Protein AF-A0A0G4HVI7-F1 (afdb_monomer_lite)

Radius of gyration: 31.92 Å; chains: 1; bounding box: 72×46×121 Å

Structure (mmCIF, N/CA/C/O backbone):
data_AF-A0A0G4HVI7-F1
#
_entry.id   AF-A0A0G4HVI7-F1
#
loop_
_atom_site.group_PDB
_atom_site.id
_atom_site.type_symbol
_atom_site.label_atom_id
_atom_site.label_alt_id
_atom_site.label_comp_id
_atom_site.label_asym_id
_atom_site.label_entity_id
_atom_site.label_seq_id
_atom_site.pdbx_PDB_ins_code
_atom_site.Cartn_x
_atom_site.Cartn_y
_atom_site.Cartn_z
_atom_site.occupancy
_atom_site.B_iso_or_equiv
_atom_site.auth_seq_id
_atom_site.auth_comp_id
_atom_site.auth_asym_id
_atom_site.auth_atom_id
_atom_site.pdbx_PDB_model_num
ATOM 1 N N . MET A 1 1 ? -14.492 -0.132 -18.314 1.00 75.12 1 MET A N 1
ATOM 2 C CA . MET A 1 1 ? -13.328 -0.183 -17.406 1.00 75.12 1 MET A CA 1
ATOM 3 C C . MET A 1 1 ? -12.765 1.219 -17.306 1.00 75.12 1 MET A C 1
ATOM 5 O O . MET A 1 1 ? -12.666 1.872 -18.337 1.00 75.12 1 MET A O 1
ATOM 9 N N . THR A 1 2 ? -12.460 1.686 -16.099 1.00 93.81 2 THR A N 1
ATOM 10 C CA . THR A 1 2 ? -11.870 3.015 -15.882 1.00 93.81 2 THR A CA 1
ATOM 11 C C . THR A 1 2 ? -10.356 2.879 -15.888 1.00 93.81 2 THR A C 1
ATOM 13 O O . THR A 1 2 ? -9.824 2.120 -15.081 1.00 93.81 2 THR A O 1
ATOM 16 N N . THR A 1 3 ? -9.657 3.588 -16.771 1.00 96.62 3 THR A N 1
ATOM 17 C CA . THR A 1 3 ? -8.189 3.638 -16.746 1.00 96.62 3 THR A CA 1
ATOM 18 C C . THR A 1 3 ? -7.736 4.420 -15.517 1.00 96.62 3 THR A C 1
ATOM 20 O O . THR A 1 3 ? -8.168 5.551 -15.314 1.00 96.62 3 THR A O 1
ATOM 23 N N . LEU A 1 4 ? -6.896 3.804 -14.689 1.00 97.12 4 LEU A N 1
ATOM 24 C CA . LEU A 1 4 ? -6.298 4.422 -13.508 1.00 97.12 4 LEU A CA 1
ATOM 25 C C . LEU A 1 4 ? -4.978 5.117 -13.842 1.00 97.12 4 LEU A C 1
ATOM 27 O O . LEU A 1 4 ? -4.690 6.141 -13.246 1.00 97.12 4 LEU A O 1
ATOM 31 N N . GLY A 1 5 ? -4.199 4.580 -14.785 1.00 97.50 5 GLY A N 1
ATOM 32 C CA . GLY A 1 5 ? -2.922 5.157 -15.208 1.00 97.50 5 GLY A CA 1
ATOM 33 C C . GLY A 1 5 ? -2.190 4.278 -16.219 1.00 97.50 5 GLY A C 1
ATOM 34 O O . GLY A 1 5 ? -2.747 3.297 -16.719 1.00 97.50 5 GLY A O 1
ATOM 35 N N . THR A 1 6 ? -0.930 4.613 -16.483 1.00 98.38 6 THR A N 1
ATOM 36 C CA . THR A 1 6 ? -0.057 3.882 -17.415 1.00 98.38 6 THR A CA 1
ATOM 37 C C . THR A 1 6 ? 1.262 3.540 -16.737 1.00 98.38 6 THR A C 1
ATOM 39 O O . THR A 1 6 ? 1.797 4.349 -15.984 1.00 98.38 6 THR A O 1
ATOM 42 N N . ILE A 1 7 ? 1.809 2.353 -16.998 1.00 98.44 7 ILE A N 1
ATOM 43 C CA . ILE A 1 7 ? 3.124 1.948 -16.495 1.00 98.44 7 ILE A CA 1
ATOM 44 C C . ILE A 1 7 ? 4.202 2.801 -17.159 1.00 98.44 7 ILE A C 1
ATOM 46 O O . ILE A 1 7 ? 4.439 2.678 -18.358 1.00 98.44 7 ILE A O 1
ATOM 50 N N . SER A 1 8 ? 4.882 3.639 -16.380 1.00 97.44 8 SER A N 1
ATOM 51 C CA . SER A 1 8 ? 5.984 4.471 -16.873 1.00 97.44 8 SER A CA 1
ATOM 52 C C . SER A 1 8 ? 7.356 3.885 -16.570 1.00 97.44 8 SER A C 1
ATOM 54 O O . SER A 1 8 ? 8.301 4.106 -17.323 1.00 97.44 8 SER A O 1
ATOM 56 N N . ARG A 1 9 ? 7.468 3.086 -15.504 1.00 96.31 9 ARG A N 1
ATOM 57 C CA . ARG A 1 9 ? 8.705 2.382 -15.159 1.00 96.31 9 ARG A CA 1
ATOM 58 C C . ARG A 1 9 ? 8.402 1.039 -14.523 1.00 96.31 9 ARG A C 1
ATOM 60 O O . ARG A 1 9 ? 7.528 0.933 -13.663 1.00 96.31 9 ARG A O 1
ATOM 67 N N . LEU A 1 10 ? 9.178 0.033 -14.895 1.00 95.56 10 LEU A N 1
ATOM 68 C CA . LEU A 1 10 ? 9.220 -1.250 -14.210 1.00 95.56 10 LEU A CA 1
ATOM 69 C C . LEU A 1 10 ? 10.612 -1.451 -13.647 1.00 95.56 10 LEU A C 1
ATOM 71 O O . LEU A 1 10 ? 11.602 -1.127 -14.298 1.00 95.56 10 LEU A O 1
ATOM 75 N N . SER A 1 11 ? 10.688 -1.988 -12.436 1.00 91.88 11 SER A N 1
ATOM 76 C CA . SER A 1 11 ? 11.973 -2.279 -11.820 1.00 91.88 11 SER A CA 1
ATOM 77 C C . SER A 1 11 ? 11.924 -3.555 -10.995 1.00 91.88 11 SER A C 1
ATOM 79 O O . SER A 1 11 ? 10.928 -3.871 -10.335 1.00 91.88 11 SER A O 1
ATOM 81 N N . THR A 1 12 ? 13.023 -4.297 -11.029 1.00 87.25 12 THR A N 1
ATOM 82 C CA . THR A 1 12 ? 13.213 -5.501 -10.223 1.00 87.25 12 THR A CA 1
ATOM 83 C C . THR A 1 12 ? 14.445 -5.347 -9.343 1.00 87.25 12 THR A C 1
ATOM 85 O O . THR A 1 12 ? 15.207 -4.385 -9.447 1.00 87.25 12 THR A O 1
ATOM 88 N N . ARG A 1 13 ? 14.565 -6.227 -8.360 1.00 77.81 13 ARG A N 1
ATOM 89 C CA . ARG A 1 13 ? 15.541 -6.082 -7.290 1.00 77.81 13 ARG A CA 1
ATOM 90 C C . ARG A 1 13 ? 16.951 -6.387 -7.782 1.00 77.81 13 ARG A C 1
ATOM 92 O O . ARG A 1 13 ? 17.165 -7.335 -8.529 1.00 77.81 13 ARG A O 1
ATOM 99 N N . GLU A 1 14 ? 17.905 -5.589 -7.318 1.00 69.19 14 GLU A N 1
ATOM 100 C CA . GLU A 1 14 ? 19.335 -5.881 -7.427 1.00 69.19 14 GLU A CA 1
ATOM 101 C C . GLU A 1 14 ? 19.854 -6.555 -6.153 1.00 69.19 14 GLU A C 1
ATOM 103 O O . GLU A 1 14 ? 19.208 -6.520 -5.096 1.00 69.19 14 GLU A O 1
ATOM 108 N N . GLU A 1 15 ? 21.049 -7.143 -6.238 1.00 65.06 15 GLU A N 1
ATOM 109 C CA . GLU A 1 15 ? 21.798 -7.488 -5.032 1.00 65.06 15 GLU A CA 1
ATOM 110 C C . GLU A 1 15 ? 22.021 -6.222 -4.181 1.00 65.06 15 GLU A C 1
ATOM 112 O O . GLU A 1 15 ? 22.248 -5.141 -4.732 1.00 65.06 15 GLU A O 1
ATOM 117 N N . PRO A 1 16 ? 21.919 -6.309 -2.840 1.00 67.19 16 PRO A N 1
ATOM 118 C CA . PRO A 1 16 ? 22.041 -5.140 -1.983 1.00 67.19 16 PRO A CA 1
ATOM 119 C C . PRO A 1 16 ? 23.377 -4.430 -2.220 1.00 67.19 16 PRO A C 1
ATOM 121 O O . PRO A 1 16 ? 24.440 -5.021 -2.038 1.00 67.19 16 PRO A O 1
ATOM 124 N N . ALA A 1 17 ? 23.320 -3.144 -2.553 1.00 64.56 17 ALA A N 1
ATOM 125 C CA . ALA A 1 17 ? 24.499 -2.322 -2.797 1.00 64.56 17 ALA A CA 1
ATOM 126 C C . ALA A 1 17 ? 24.514 -1.089 -1.886 1.00 64.56 17 ALA A C 1
ATOM 128 O O . ALA A 1 17 ? 23.482 -0.671 -1.343 1.00 64.56 17 ALA A O 1
ATOM 129 N N . ALA A 1 18 ? 25.710 -0.532 -1.685 1.00 68.12 18 ALA A N 1
ATOM 130 C CA . ALA A 1 18 ? 25.889 0.714 -0.956 1.00 68.12 18 ALA A CA 1
ATOM 131 C C . ALA A 1 18 ? 25.268 1.864 -1.756 1.00 68.12 18 ALA A C 1
ATOM 133 O O . ALA A 1 18 ? 25.653 2.130 -2.893 1.00 68.12 18 ALA A O 1
ATOM 134 N N . LEU A 1 19 ? 24.298 2.548 -1.153 1.00 66.38 19 LEU A N 1
ATOM 135 C CA . LEU A 1 19 ? 23.761 3.785 -1.708 1.00 66.38 19 LEU A CA 1
ATOM 136 C C . LEU A 1 19 ? 24.840 4.877 -1.699 1.00 66.38 19 LEU A C 1
ATOM 138 O O . LEU A 1 19 ? 25.687 4.859 -0.808 1.00 66.38 19 LEU A O 1
ATOM 142 N N . PRO A 1 20 ? 24.803 5.868 -2.607 1.00 65.31 20 PRO A N 1
ATOM 143 C CA . PRO A 1 20 ? 25.662 7.043 -2.468 1.00 65.31 20 PRO A CA 1
ATOM 144 C C . PRO A 1 20 ? 25.420 7.747 -1.109 1.00 65.31 20 PRO A C 1
ATOM 146 O O . PRO A 1 20 ? 24.434 7.453 -0.426 1.00 65.31 20 PRO A O 1
ATOM 149 N N . PRO A 1 21 ? 26.271 8.687 -0.669 1.00 64.69 21 PRO A N 1
ATOM 150 C CA . PRO A 1 21 ? 25.962 9.569 0.459 1.00 64.69 21 PRO A CA 1
ATOM 151 C C . PRO A 1 21 ? 24.755 10.460 0.148 1.00 64.69 21 PRO A C 1
ATOM 153 O O . PRO A 1 21 ? 24.459 10.739 -1.020 1.00 64.69 21 PRO A O 1
ATOM 156 N N . TYR A 1 22 ? 24.005 10.870 1.172 1.00 60.75 22 TYR A N 1
ATOM 157 C CA . TYR A 1 22 ? 22.926 11.842 0.975 1.00 60.75 22 TYR A CA 1
ATOM 158 C C . TYR A 1 22 ? 23.545 13.209 0.620 1.00 60.75 22 TYR A C 1
ATOM 160 O O . TYR A 1 22 ? 24.551 13.571 1.241 1.00 60.75 22 TYR A O 1
ATOM 168 N N . PRO A 1 23 ? 23.005 13.964 -0.360 1.00 59.81 23 PRO A N 1
ATOM 169 C CA . PRO A 1 23 ? 23.558 15.265 -0.736 1.00 59.81 23 PRO A CA 1
ATOM 170 C C . PRO A 1 23 ? 23.710 16.185 0.483 1.00 59.81 23 PRO A C 1
ATOM 172 O O . PRO A 1 23 ? 22.743 16.442 1.194 1.00 59.81 23 PRO A O 1
ATOM 175 N N . GLY A 1 24 ? 24.933 16.656 0.746 1.00 57.16 24 GLY A N 1
ATOM 176 C CA . GLY A 1 24 ? 25.237 17.487 1.918 1.00 57.16 24 GLY A CA 1
ATOM 177 C C . GLY A 1 24 ? 25.520 16.722 3.219 1.00 57.16 24 GLY A C 1
ATOM 178 O O . GLY A 1 24 ? 25.536 17.337 4.280 1.00 57.16 24 GLY A O 1
ATOM 179 N N . THR A 1 25 ? 25.755 15.405 3.169 1.00 57.22 25 THR A N 1
ATOM 180 C CA . THR A 1 25 ? 26.213 14.608 4.325 1.00 57.22 25 THR A CA 1
ATOM 181 C C . THR A 1 25 ? 27.491 13.833 4.001 1.00 57.22 25 THR A C 1
ATOM 183 O O . THR A 1 25 ? 27.642 13.322 2.895 1.00 57.22 25 THR A O 1
ATOM 186 N N . GLU A 1 26 ? 28.382 13.692 4.987 1.00 51.34 26 GLU A N 1
ATOM 187 C CA . GLU A 1 26 ? 29.595 12.853 4.908 1.00 51.34 26 GLU A CA 1
ATOM 188 C C . GLU A 1 26 ? 29.336 11.382 5.300 1.00 51.34 26 GLU A C 1
ATOM 190 O O . GLU A 1 26 ? 30.264 10.586 5.435 1.00 51.34 26 GLU A O 1
ATOM 195 N N . ALA A 1 27 ? 28.074 11.001 5.524 1.00 56.94 27 ALA A N 1
ATOM 196 C CA . ALA A 1 27 ? 27.734 9.670 6.011 1.00 56.94 27 ALA A CA 1
ATOM 197 C C . ALA A 1 27 ? 28.082 8.584 4.969 1.00 56.94 27 ALA A C 1
ATOM 199 O O . ALA A 1 27 ? 27.768 8.752 3.784 1.00 56.94 27 ALA A O 1
ATOM 200 N N . PRO A 1 28 ? 28.681 7.450 5.385 1.00 56.06 28 PRO A N 1
ATOM 201 C CA . PRO A 1 28 ? 28.969 6.352 4.476 1.00 56.06 28 PRO A CA 1
ATOM 202 C C . PRO A 1 28 ? 27.679 5.795 3.867 1.00 56.06 28 PRO A C 1
ATOM 204 O O . PRO A 1 28 ? 26.616 5.779 4.493 1.00 56.06 28 PRO A O 1
ATOM 207 N N . GLY A 1 29 ? 27.794 5.317 2.630 1.00 61.84 29 GLY A N 1
ATOM 208 C CA . GLY A 1 29 ? 26.693 4.714 1.894 1.00 61.84 29 GLY A CA 1
ATOM 209 C C . GLY A 1 29 ? 26.015 3.578 2.657 1.00 61.84 29 GLY A C 1
ATOM 210 O O . GLY A 1 29 ? 26.674 2.652 3.130 1.00 61.84 29 GLY A O 1
ATOM 211 N N . VAL A 1 30 ? 24.686 3.620 2.773 1.00 66.25 30 VAL A N 1
ATOM 212 C CA . VAL A 1 30 ? 23.916 2.561 3.442 1.00 66.25 30 VAL A CA 1
ATOM 213 C C . VAL A 1 30 ? 23.661 1.432 2.453 1.00 66.25 30 VAL A C 1
ATOM 215 O O . VAL A 1 30 ? 23.036 1.650 1.414 1.00 66.25 30 VAL A O 1
ATOM 218 N N . VAL A 1 31 ? 24.096 0.214 2.788 1.00 68.06 31 VAL A N 1
ATOM 219 C CA . VAL A 1 31 ? 23.736 -0.981 2.013 1.00 68.06 31 VAL A CA 1
ATOM 220 C C . VAL A 1 31 ? 22.235 -1.210 2.132 1.00 68.06 31 VAL A C 1
ATOM 222 O O . VAL A 1 31 ? 21.695 -1.400 3.228 1.00 68.06 31 VAL A O 1
ATOM 225 N N . SER A 1 32 ? 21.539 -1.160 1.001 1.00 69.19 32 SER A N 1
ATOM 226 C CA . SER A 1 32 ? 20.082 -1.183 0.976 1.00 69.19 32 SER A CA 1
ATOM 227 C C . SER A 1 32 ? 19.541 -2.061 -0.141 1.00 69.19 32 SER A C 1
ATOM 229 O O . SER A 1 32 ? 20.132 -2.202 -1.200 1.00 69.19 32 SER A O 1
ATOM 231 N N . ASN A 1 33 ? 18.348 -2.600 0.101 1.00 71.94 33 ASN A N 1
ATOM 232 C CA . ASN A 1 33 ? 17.548 -3.321 -0.891 1.00 71.94 33 ASN A CA 1
ATOM 233 C C . ASN A 1 33 ? 16.598 -2.390 -1.666 1.00 71.94 33 ASN A C 1
ATOM 235 O O . ASN A 1 33 ? 15.637 -2.856 -2.268 1.00 71.94 33 ASN A O 1
ATOM 239 N N . TYR A 1 34 ? 16.774 -1.073 -1.531 1.00 72.50 34 TYR A N 1
ATOM 240 C CA . TYR A 1 34 ? 15.950 -0.075 -2.222 1.00 72.50 34 TYR A CA 1
ATOM 241 C C . TYR A 1 34 ? 16.408 0.148 -3.659 1.00 72.50 34 TYR A C 1
ATOM 243 O O . TYR A 1 34 ? 15.604 0.582 -4.485 1.00 72.50 34 TYR A O 1
ATOM 251 N N . LEU A 1 35 ? 17.681 -0.150 -3.934 1.00 73.31 35 LEU A N 1
ATOM 252 C CA . LEU A 1 35 ? 18.202 -0.152 -5.286 1.00 73.31 35 LEU A CA 1
ATOM 253 C C . LEU A 1 35 ? 17.529 -1.263 -6.085 1.00 73.31 35 LEU A C 1
ATOM 255 O O . LEU A 1 35 ? 17.340 -2.391 -5.620 1.00 73.31 35 LEU A O 1
ATOM 259 N N . ARG A 1 36 ? 17.086 -0.863 -7.267 1.00 81.81 36 ARG A N 1
ATOM 260 C CA . ARG A 1 36 ? 16.375 -1.666 -8.245 1.00 81.81 36 ARG A CA 1
ATOM 261 C C . ARG A 1 36 ? 16.862 -1.199 -9.608 1.00 81.81 36 ARG A C 1
ATOM 263 O O . ARG A 1 36 ? 17.005 0.011 -9.794 1.00 81.81 36 ARG A O 1
ATOM 270 N N . HIS A 1 37 ? 17.076 -2.127 -10.531 1.00 83.19 37 HIS A N 1
ATOM 271 C CA . HIS A 1 37 ? 17.346 -1.779 -11.921 1.00 83.19 37 HIS A CA 1
ATOM 272 C C . HIS A 1 37 ? 16.048 -1.735 -12.706 1.00 83.19 37 HIS A C 1
ATOM 274 O O . HIS A 1 37 ? 15.098 -2.477 -12.425 1.00 83.19 37 HIS A O 1
ATOM 280 N N . ASP A 1 38 ? 16.037 -0.869 -13.708 1.00 90.56 38 ASP A N 1
ATOM 281 C CA . ASP A 1 38 ? 14.937 -0.786 -14.648 1.00 90.56 38 ASP A CA 1
ATOM 282 C C . ASP A 1 38 ? 14.918 -2.017 -15.553 1.00 90.56 38 ASP A C 1
ATOM 284 O O . ASP A 1 38 ? 15.950 -2.556 -15.953 1.00 90.56 38 ASP A O 1
ATOM 288 N N . THR A 1 39 ? 13.711 -2.457 -15.878 1.00 91.75 39 THR A N 1
ATOM 289 C CA . THR A 1 39 ? 13.454 -3.547 -16.816 1.00 91.75 39 THR A CA 1
ATOM 290 C C . THR A 1 39 ? 12.349 -3.129 -17.774 1.00 91.75 39 THR A C 1
ATOM 292 O O . THR A 1 39 ? 11.492 -2.312 -17.439 1.00 91.75 39 THR A O 1
ATOM 295 N N . SER A 1 40 ? 12.349 -3.688 -18.982 1.00 92.19 40 SER A N 1
ATOM 296 C CA . SER A 1 40 ? 11.290 -3.432 -19.961 1.00 92.19 40 SER A CA 1
ATOM 297 C C . SER A 1 40 ? 9.980 -4.140 -19.609 1.00 92.19 40 SER A C 1
ATOM 299 O O . SER A 1 40 ? 8.913 -3.687 -20.020 1.00 92.19 40 SER A O 1
ATOM 301 N N . ASN A 1 41 ? 10.052 -5.238 -18.849 1.00 95.19 41 ASN A N 1
ATOM 302 C CA . ASN A 1 41 ? 8.909 -6.077 -18.504 1.00 95.19 41 ASN A CA 1
ATOM 303 C C . ASN A 1 41 ? 9.070 -6.775 -17.143 1.00 95.19 41 ASN A C 1
ATOM 305 O O . ASN A 1 41 ? 10.183 -6.939 -16.637 1.00 95.19 41 ASN A O 1
ATOM 309 N N . LEU A 1 42 ? 7.940 -7.196 -16.571 1.00 95.56 42 LEU A N 1
ATOM 310 C CA . LEU A 1 42 ? 7.848 -8.075 -15.407 1.00 95.56 42 LEU A CA 1
ATOM 311 C C . LEU A 1 42 ? 6.885 -9.228 -15.702 1.00 95.56 42 LEU A C 1
ATOM 313 O O . LEU A 1 42 ? 5.883 -9.062 -16.398 1.00 95.56 42 LEU A O 1
ATOM 317 N N . HIS A 1 43 ? 7.148 -10.382 -15.094 1.00 95.62 43 HIS A N 1
ATOM 318 C CA . HIS A 1 43 ? 6.190 -11.479 -15.019 1.00 95.62 43 HIS A CA 1
ATOM 319 C C . HIS A 1 43 ? 5.566 -11.491 -13.620 1.00 95.62 43 HIS A C 1
ATOM 321 O O . HIS A 1 43 ? 6.271 -11.637 -12.621 1.00 95.62 43 HIS A O 1
ATOM 327 N N . LEU A 1 44 ? 4.247 -11.300 -13.558 1.00 95.75 44 LEU A N 1
ATOM 328 C CA . LEU A 1 44 ? 3.452 -11.440 -12.343 1.00 95.75 44 LEU A CA 1
ATOM 329 C C . LEU A 1 44 ? 2.904 -12.863 -12.249 1.00 95.75 44 LEU A C 1
ATOM 331 O O . LEU A 1 44 ? 2.238 -13.326 -13.172 1.00 95.75 44 LEU A O 1
ATOM 335 N N . ASP A 1 45 ? 3.135 -13.518 -11.121 1.00 93.19 45 ASP A N 1
ATOM 336 C CA . ASP A 1 45 ? 2.728 -14.889 -10.840 1.00 93.19 45 ASP A CA 1
ATOM 337 C C . ASP A 1 45 ? 1.900 -14.960 -9.534 1.00 93.19 45 ASP A C 1
ATOM 339 O O . ASP A 1 45 ? 2.277 -14.337 -8.535 1.00 93.19 45 ASP A O 1
ATOM 343 N N . PRO A 1 46 ? 0.762 -15.679 -9.489 1.00 92.50 46 PRO A N 1
ATOM 344 C CA . PRO A 1 46 ? -0.065 -15.774 -8.280 1.00 92.50 46 PRO A CA 1
ATOM 345 C C . PRO A 1 46 ? 0.628 -16.434 -7.076 1.00 92.50 46 PRO A C 1
ATOM 347 O O . PRO A 1 46 ? 0.289 -16.129 -5.926 1.00 92.50 46 PRO A O 1
ATOM 350 N N . GLU A 1 47 ? 1.599 -17.316 -7.313 1.00 88.38 47 GLU A N 1
ATOM 351 C CA . GLU A 1 47 ? 2.316 -18.086 -6.292 1.00 88.38 47 GLU A CA 1
ATOM 352 C C . GLU A 1 47 ? 3.608 -17.405 -5.840 1.00 88.38 47 GLU A C 1
ATOM 354 O O . GLU A 1 47 ? 3.972 -17.500 -4.665 1.00 88.38 47 GLU A O 1
ATOM 359 N N . THR A 1 48 ? 4.275 -16.679 -6.743 1.00 87.00 48 THR A N 1
ATOM 360 C CA . THR A 1 48 ? 5.581 -16.055 -6.489 1.00 87.00 48 THR A CA 1
ATOM 361 C C . THR A 1 48 ? 5.626 -14.548 -6.701 1.00 87.00 48 THR A C 1
ATOM 363 O O . THR A 1 48 ? 6.681 -13.964 -6.527 1.00 87.00 48 THR A O 1
ATOM 366 N N . GLY A 1 49 ? 4.522 -13.881 -7.025 1.00 91.62 49 GLY A N 1
ATOM 367 C CA . GLY A 1 49 ? 4.459 -12.424 -7.156 1.00 91.62 49 GLY A CA 1
ATOM 368 C C . GLY A 1 49 ? 5.255 -11.945 -8.365 1.00 91.62 49 GLY A C 1
ATOM 369 O O . GLY A 1 49 ? 5.119 -12.512 -9.443 1.00 91.62 49 GLY A O 1
ATOM 370 N N . VAL A 1 50 ? 6.089 -10.917 -8.215 1.00 91.94 50 VAL A N 1
ATOM 371 C CA . VAL A 1 50 ? 7.033 -10.546 -9.282 1.00 91.94 50 VAL A CA 1
ATOM 372 C C . VAL A 1 50 ? 8.125 -11.615 -9.390 1.00 91.94 50 VAL A C 1
ATOM 374 O O . VAL A 1 50 ? 8.972 -11.734 -8.507 1.00 91.94 50 VAL A O 1
ATOM 377 N N . VAL A 1 51 ? 8.123 -12.384 -10.481 1.00 89.19 51 VAL A N 1
ATOM 378 C CA . VAL A 1 51 ? 9.100 -13.458 -10.718 1.00 89.19 51 VAL A CA 1
ATOM 379 C C . VAL A 1 51 ? 10.524 -12.896 -10.699 1.00 89.19 51 VAL A C 1
ATOM 381 O O . VAL A 1 51 ? 10.826 -11.902 -11.357 1.00 89.19 51 VAL A O 1
ATOM 384 N N . GLY A 1 52 ? 11.408 -13.542 -9.937 1.00 80.94 52 GLY A N 1
ATOM 385 C CA . GLY A 1 52 ? 12.806 -13.128 -9.782 1.00 80.94 52 GLY A CA 1
ATOM 386 C C . GLY A 1 52 ? 13.026 -12.003 -8.768 1.00 80.94 52 GLY A C 1
ATOM 387 O O . GLY A 1 52 ? 14.149 -11.833 -8.297 1.00 80.94 52 GLY A O 1
ATOM 388 N N . ASP A 1 53 ? 11.978 -11.287 -8.348 1.00 81.38 53 ASP A N 1
ATOM 389 C CA . ASP A 1 53 ? 12.056 -10.486 -7.132 1.00 81.38 53 ASP A CA 1
ATOM 390 C C . ASP A 1 53 ? 11.918 -11.437 -5.939 1.00 81.38 53 ASP A C 1
ATOM 392 O O . ASP A 1 53 ? 11.092 -12.354 -5.930 1.00 81.38 53 ASP A O 1
ATOM 396 N N . LYS A 1 54 ? 12.745 -11.252 -4.908 1.00 66.19 54 LYS A N 1
ATOM 397 C CA . LYS A 1 54 ? 12.580 -12.019 -3.673 1.00 66.19 54 LYS A CA 1
ATOM 398 C C . LYS A 1 54 ? 11.276 -11.549 -3.045 1.00 66.19 54 LYS A C 1
ATOM 400 O O . LYS A 1 54 ? 11.279 -10.567 -2.295 1.00 66.19 54 LYS A O 1
ATOM 405 N N . VAL A 1 55 ? 10.187 -12.278 -3.299 1.00 56.78 55 VAL A N 1
ATOM 406 C CA . VAL A 1 55 ? 9.050 -12.294 -2.387 1.00 56.78 55 VAL A CA 1
ATOM 407 C C . VAL A 1 55 ? 9.631 -12.667 -1.047 1.00 56.78 55 VAL A C 1
ATOM 409 O O . VAL A 1 55 ? 10.111 -13.775 -0.832 1.00 56.78 55 VAL A O 1
ATOM 412 N N . ILE A 1 56 ? 9.714 -11.632 -0.217 1.00 51.12 56 ILE A N 1
ATOM 413 C CA . ILE A 1 56 ? 9.501 -11.663 1.211 1.00 51.12 56 ILE A CA 1
ATOM 414 C C . ILE A 1 56 ? 9.668 -13.083 1.752 1.00 51.12 56 ILE A C 1
ATOM 416 O O . ILE A 1 56 ? 8.757 -13.904 1.653 1.00 51.12 56 ILE A O 1
ATOM 420 N N . ALA A 1 57 ? 10.848 -13.339 2.319 1.00 41.69 57 ALA A N 1
ATOM 421 C CA . ALA A 1 57 ? 11.138 -14.550 3.069 1.00 41.69 57 ALA A CA 1
ATOM 422 C C . ALA A 1 57 ? 9.929 -14.962 3.941 1.00 41.69 57 ALA A C 1
ATOM 424 O O . ALA A 1 57 ? 9.182 -14.081 4.389 1.00 41.69 57 ALA A O 1
ATOM 425 N N . PRO A 1 58 ? 9.762 -16.261 4.256 1.00 41.84 58 PRO A N 1
ATOM 426 C CA . PRO A 1 58 ? 8.674 -16.769 5.103 1.00 41.84 58 PRO A CA 1
ATOM 427 C C . PRO A 1 58 ? 8.398 -15.926 6.367 1.00 41.84 58 PRO A C 1
ATOM 429 O O . PRO A 1 58 ? 7.268 -15.855 6.843 1.00 41.84 58 PRO A O 1
ATOM 432 N N . SER A 1 59 ? 9.412 -15.203 6.856 1.00 45.97 59 SER A N 1
ATOM 433 C CA . SER A 1 59 ? 9.377 -14.242 7.960 1.00 45.97 59 SER A CA 1
ATOM 434 C C . SER A 1 59 ? 8.423 -13.044 7.833 1.00 45.97 59 SER A C 1
ATOM 436 O O . SER A 1 59 ? 8.229 -12.363 8.841 1.00 45.97 59 SER A O 1
ATOM 438 N N . HIS A 1 60 ? 7.811 -12.745 6.676 1.00 50.88 60 HIS A N 1
ATOM 439 C CA . HIS A 1 60 ? 6.750 -11.720 6.627 1.00 50.88 60 HIS A CA 1
ATOM 440 C C . HIS A 1 60 ? 5.351 -12.200 6.196 1.00 50.88 60 HIS A C 1
ATOM 442 O O . HIS A 1 60 ? 4.461 -11.363 6.024 1.00 50.88 60 HIS A O 1
ATOM 448 N N . GLY A 1 61 ? 5.132 -13.514 6.107 1.00 55.62 61 GLY A N 1
ATOM 449 C CA . GLY A 1 61 ? 3.856 -14.156 6.457 1.00 55.62 61 GLY A CA 1
ATOM 450 C C . GLY A 1 61 ? 2.599 -13.897 5.612 1.00 55.62 61 GLY A C 1
ATOM 451 O O . GLY A 1 61 ? 1.535 -14.336 6.038 1.00 55.62 61 GLY A O 1
ATOM 452 N N . SER A 1 62 ? 2.654 -13.217 4.458 1.00 73.25 62 SER A N 1
ATOM 453 C CA . SER A 1 62 ? 1.490 -13.115 3.557 1.00 73.25 62 SER A CA 1
ATOM 454 C C . SER A 1 62 ? 1.844 -12.805 2.101 1.00 73.25 62 SER A C 1
ATOM 456 O O . SER A 1 62 ? 2.855 -12.160 1.816 1.00 73.25 62 SER A O 1
ATOM 458 N N . ARG A 1 63 ? 0.957 -13.246 1.199 1.00 85.50 63 ARG A N 1
ATOM 459 C CA . ARG A 1 63 ? 0.932 -12.958 -0.252 1.00 85.50 63 ARG A CA 1
ATOM 460 C C . ARG A 1 63 ? 0.266 -11.617 -0.577 1.00 85.50 63 ARG A C 1
ATOM 462 O O . ARG A 1 63 ? -0.005 -11.296 -1.724 1.00 85.50 63 ARG A O 1
ATOM 469 N N . ASP A 1 64 ? -0.028 -10.815 0.438 1.00 91.44 64 ASP A N 1
ATOM 470 C CA . ASP A 1 64 ? -0.728 -9.545 0.249 1.00 91.44 64 ASP A CA 1
ATOM 471 C C . ASP A 1 64 ? 0.205 -8.443 -0.274 1.00 91.44 64 ASP A C 1
ATOM 473 O O . ASP A 1 64 ? -0.223 -7.314 -0.469 1.00 91.44 64 ASP A O 1
ATOM 477 N N . ARG A 1 65 ? 1.492 -8.740 -0.484 1.00 91.75 65 ARG A N 1
ATOM 478 C CA . ARG A 1 65 ? 2.532 -7.771 -0.855 1.00 91.75 65 ARG A CA 1
ATOM 479 C C . ARG A 1 65 ? 3.406 -8.293 -1.995 1.00 91.75 65 ARG A C 1
ATOM 481 O O . ARG A 1 65 ? 4.630 -8.188 -1.931 1.00 91.75 65 ARG A O 1
ATOM 488 N N . ASP A 1 66 ? 2.770 -8.889 -2.997 1.00 92.31 66 ASP A N 1
ATOM 489 C CA . ASP A 1 66 ? 3.433 -9.500 -4.153 1.00 92.31 66 ASP A CA 1
ATOM 490 C C . ASP A 1 66 ? 4.069 -8.467 -5.085 1.00 92.31 66 ASP A C 1
ATOM 492 O O . ASP A 1 66 ? 5.096 -8.736 -5.706 1.00 92.31 66 ASP A O 1
ATOM 496 N N . VAL A 1 67 ? 3.448 -7.293 -5.191 1.00 94.62 67 VAL A N 1
ATOM 497 C CA . VAL A 1 67 ? 3.869 -6.201 -6.069 1.00 94.62 67 VAL A CA 1
ATOM 498 C C . VAL A 1 67 ? 3.594 -4.859 -5.390 1.00 94.62 67 VAL A C 1
ATOM 500 O O . VAL A 1 67 ? 2.569 -4.687 -4.729 1.00 94.62 67 VAL A O 1
ATOM 503 N N . LEU A 1 68 ? 4.521 -3.909 -5.524 1.00 95.62 68 LEU A N 1
ATOM 504 C CA . LEU A 1 68 ? 4.369 -2.538 -5.030 1.00 95.62 68 LEU A CA 1
ATOM 505 C C . LEU A 1 68 ? 4.200 -1.553 -6.191 1.00 95.62 68 LEU A C 1
ATOM 507 O O . LEU A 1 68 ? 5.097 -1.441 -7.031 1.00 95.62 68 LEU A O 1
ATOM 511 N N . PHE A 1 69 ? 3.093 -0.810 -6.170 1.00 97.94 69 PHE A N 1
ATOM 512 C CA . PHE A 1 69 ? 2.791 0.287 -7.088 1.00 97.94 69 PHE A CA 1
ATOM 513 C C . PHE A 1 69 ? 3.033 1.639 -6.427 1.00 97.94 69 PHE A C 1
ATOM 515 O O . PHE A 1 69 ? 2.675 1.858 -5.266 1.00 97.94 69 PHE A O 1
ATOM 522 N N . VAL A 1 70 ? 3.611 2.557 -7.190 1.00 97.50 70 VAL A N 1
ATOM 523 C CA . VAL A 1 70 ? 3.832 3.956 -6.818 1.00 97.50 70 VAL A CA 1
ATOM 524 C C . VAL A 1 70 ? 3.572 4.827 -8.046 1.00 97.50 70 VAL A C 1
ATOM 526 O O . VAL A 1 70 ? 3.737 4.353 -9.165 1.00 97.50 70 VAL A O 1
ATOM 529 N N . ASP A 1 71 ? 3.183 6.085 -7.870 1.00 97.19 71 ASP A N 1
ATOM 530 C CA . ASP A 1 71 ? 3.100 7.056 -8.964 1.00 97.19 71 ASP A CA 1
ATOM 531 C C . ASP A 1 71 ? 4.278 8.038 -8.999 1.00 97.19 71 ASP A C 1
ATOM 533 O O . ASP A 1 71 ? 4.997 8.246 -8.017 1.00 97.19 71 ASP A O 1
ATOM 537 N N . GLU A 1 72 ? 4.472 8.657 -10.158 1.00 95.88 72 GLU A N 1
ATOM 538 C CA . GLU A 1 72 ? 5.526 9.646 -10.393 1.00 95.88 72 GLU A CA 1
ATOM 539 C C . GLU A 1 72 ? 5.439 10.860 -9.466 1.00 95.88 72 GLU A C 1
ATOM 541 O O . GLU A 1 72 ? 6.477 11.361 -9.032 1.00 95.88 72 GLU A O 1
ATOM 546 N N . THR A 1 73 ? 4.232 11.304 -9.101 1.00 94.56 73 THR A N 1
ATOM 547 C CA . THR A 1 73 ? 4.048 12.440 -8.186 1.00 94.56 73 THR A CA 1
ATOM 548 C C . THR A 1 73 ? 4.609 12.109 -6.806 1.00 94.56 73 THR A C 1
ATOM 550 O O . THR A 1 73 ? 5.288 12.932 -6.188 1.00 94.56 73 THR A O 1
ATOM 553 N N . LEU A 1 74 ? 4.374 10.888 -6.321 1.00 94.00 74 LEU A N 1
ATOM 554 C CA . LEU A 1 74 ? 4.909 10.410 -5.051 1.00 94.00 74 LEU A CA 1
ATOM 555 C C . LEU A 1 74 ? 6.437 10.267 -5.099 1.00 94.00 74 LEU A C 1
ATOM 557 O O . LEU A 1 74 ? 7.113 10.680 -4.154 1.00 94.00 74 LEU A O 1
ATOM 561 N N . ILE A 1 75 ? 6.996 9.748 -6.200 1.00 92.38 75 ILE A N 1
ATOM 562 C CA . ILE A 1 75 ? 8.454 9.695 -6.389 1.00 92.38 75 ILE A CA 1
ATOM 563 C C . ILE A 1 75 ? 9.050 11.104 -6.382 1.00 92.38 75 ILE A C 1
ATOM 565 O O . ILE A 1 75 ? 9.945 11.360 -5.582 1.00 92.38 75 ILE A O 1
ATOM 569 N N . GLY A 1 76 ? 8.522 12.031 -7.183 1.00 92.06 76 GLY A N 1
ATOM 570 C CA . GLY A 1 76 ? 9.011 13.412 -7.245 1.00 92.06 76 GLY A CA 1
ATOM 571 C C . GLY A 1 76 ? 8.893 14.165 -5.916 1.00 92.06 76 GLY A C 1
ATOM 572 O O . GLY A 1 76 ? 9.670 15.074 -5.644 1.00 92.06 76 GLY A O 1
ATOM 573 N N . ARG A 1 77 ? 7.956 13.760 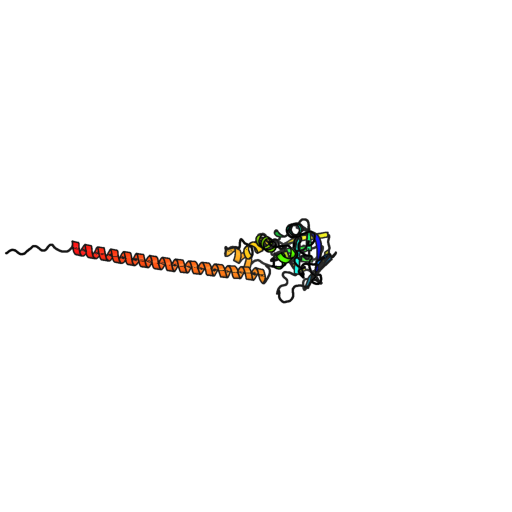-5.052 1.00 91.06 77 ARG A N 1
ATOM 574 C CA . ARG A 1 77 ? 7.787 14.324 -3.709 1.00 91.06 77 ARG A CA 1
ATOM 575 C C . ARG A 1 77 ? 8.812 13.811 -2.698 1.00 91.06 77 ARG A C 1
ATOM 577 O O . ARG A 1 77 ? 9.219 14.565 -1.820 1.00 91.06 77 ARG A O 1
ATOM 584 N N . LEU A 1 78 ? 9.151 12.523 -2.749 1.00 88.25 78 LEU A N 1
ATOM 585 C CA . LEU A 1 78 ? 9.935 11.856 -1.699 1.00 88.25 78 LEU A CA 1
ATOM 586 C C . LEU A 1 78 ? 11.399 11.619 -2.064 1.00 88.25 78 LEU A C 1
ATOM 588 O O . LEU A 1 78 ? 12.222 11.390 -1.178 1.00 88.25 78 LEU A O 1
ATOM 592 N N . CYS A 1 79 ? 11.711 11.587 -3.353 1.00 85.38 79 CYS A N 1
ATOM 593 C CA . CYS A 1 79 ? 12.983 11.111 -3.862 1.00 85.38 79 CYS A CA 1
ATOM 594 C C . CYS A 1 79 ? 13.771 12.236 -4.525 1.00 85.38 79 CYS A C 1
ATOM 596 O O . CYS A 1 79 ? 13.206 13.111 -5.172 1.00 85.38 79 CYS A O 1
ATOM 598 N N . SER A 1 80 ? 15.097 12.169 -4.418 1.00 79.38 80 SER A N 1
ATOM 599 C CA . SER A 1 80 ? 15.976 12.943 -5.291 1.00 79.38 80 SER A CA 1
ATOM 600 C C . SER A 1 80 ? 16.136 12.244 -6.641 1.00 79.38 80 SER A C 1
ATOM 602 O O . SER A 1 80 ? 15.949 11.028 -6.743 1.00 79.38 80 SER A O 1
ATOM 604 N N . GLU A 1 81 ? 16.568 12.987 -7.660 1.00 75.19 81 GLU A N 1
ATOM 605 C CA . GLU A 1 81 ? 16.881 12.434 -8.988 1.00 75.19 81 GLU A CA 1
ATOM 606 C C . GLU A 1 81 ? 17.923 11.308 -8.929 1.00 75.19 81 GLU A C 1
ATOM 608 O O . GLU A 1 81 ? 17.846 10.345 -9.682 1.00 75.19 81 GLU A O 1
ATOM 613 N N . ALA A 1 82 ? 18.862 11.378 -7.979 1.00 71.62 82 ALA A N 1
ATOM 614 C CA . ALA A 1 82 ? 19.868 10.340 -7.769 1.00 71.62 82 ALA A CA 1
ATOM 615 C C . ALA A 1 82 ? 19.303 9.047 -7.145 1.00 71.62 82 ALA A C 1
ATOM 617 O O . ALA A 1 82 ? 19.997 8.031 -7.114 1.00 71.62 82 ALA A O 1
ATOM 618 N N . ARG A 1 83 ? 18.083 9.071 -6.582 1.00 74.25 83 ARG A N 1
ATOM 619 C CA . ARG A 1 83 ? 17.439 7.920 -5.918 1.00 74.25 83 ARG A CA 1
ATOM 620 C C . ARG A 1 83 ? 15.925 7.893 -6.160 1.00 74.25 83 ARG A C 1
ATOM 622 O O . ARG A 1 83 ? 15.175 7.955 -5.184 1.00 74.25 83 ARG A O 1
ATOM 629 N N . PRO A 1 84 ? 15.449 7.750 -7.410 1.00 80.69 84 PRO A N 1
ATOM 630 C CA . PRO A 1 84 ? 14.032 7.865 -7.771 1.00 80.69 84 PRO A CA 1
ATOM 631 C C . PRO A 1 84 ? 13.233 6.590 -7.425 1.00 80.69 84 PRO A C 1
ATOM 633 O O . PRO A 1 84 ? 12.485 6.040 -8.234 1.00 80.69 84 PRO A O 1
ATOM 636 N N . THR A 1 85 ? 13.434 6.041 -6.226 1.00 85.19 85 THR A N 1
ATOM 637 C CA . THR A 1 85 ? 12.886 4.747 -5.814 1.00 85.19 85 THR A CA 1
ATOM 638 C C . THR A 1 85 ? 12.599 4.711 -4.324 1.00 85.19 85 THR A C 1
ATOM 640 O O . THR A 1 85 ? 13.464 5.001 -3.507 1.00 85.19 85 THR A O 1
ATOM 643 N N . ILE A 1 86 ? 11.411 4.232 -3.964 1.00 86.75 86 ILE A N 1
ATOM 644 C CA . ILE A 1 86 ? 11.093 3.797 -2.595 1.00 86.75 86 ILE A CA 1
ATOM 645 C C . ILE A 1 86 ? 11.024 2.263 -2.500 1.00 86.75 86 ILE A C 1
ATOM 647 O O . ILE A 1 86 ? 10.465 1.694 -1.557 1.00 86.75 86 ILE A O 1
ATOM 651 N N . GLY A 1 87 ? 11.607 1.579 -3.490 1.00 88.19 87 GLY A N 1
ATOM 652 C CA . GLY A 1 87 ? 11.637 0.128 -3.616 1.00 88.19 87 GLY A CA 1
ATOM 653 C C . GLY A 1 87 ? 10.389 -0.461 -4.277 1.00 88.19 87 GLY A C 1
ATOM 654 O O . GLY A 1 87 ? 10.048 -1.603 -3.959 1.00 88.19 87 GLY A O 1
ATOM 655 N N . GLN A 1 88 ? 9.721 0.290 -5.155 1.00 92.81 88 GLN A N 1
ATOM 656 C CA . GLN A 1 88 ? 8.551 -0.136 -5.930 1.00 92.81 88 GLN A CA 1
ATOM 657 C C . GLN A 1 88 ? 8.896 -1.069 -7.088 1.00 92.81 88 GLN A C 1
ATOM 659 O O . GLN A 1 88 ? 9.997 -1.008 -7.615 1.00 92.81 88 GLN A O 1
ATOM 664 N N . ASN A 1 89 ? 7.944 -1.897 -7.513 1.00 95.12 89 ASN A N 1
ATOM 665 C CA . ASN A 1 89 ? 8.079 -2.711 -8.722 1.00 95.12 89 ASN A CA 1
ATOM 666 C C . ASN A 1 89 ? 7.551 -1.970 -9.950 1.00 95.12 89 ASN A C 1
ATOM 668 O O . ASN A 1 89 ? 8.158 -2.027 -11.016 1.00 95.12 89 ASN A O 1
ATOM 672 N N . VAL A 1 90 ? 6.431 -1.266 -9.776 1.00 97.25 90 VAL A N 1
ATOM 673 C CA . VAL A 1 90 ? 5.707 -0.580 -10.844 1.00 97.25 90 VAL A CA 1
ATOM 674 C C . VAL A 1 90 ? 5.595 0.898 -10.488 1.00 97.25 90 VAL A C 1
ATOM 676 O O . VAL A 1 90 ? 5.040 1.244 -9.443 1.00 97.25 90 VAL A O 1
ATOM 679 N N . THR A 1 91 ? 6.122 1.762 -11.353 1.00 97.75 91 THR A N 1
ATOM 680 C CA . THR A 1 91 ? 5.838 3.198 -11.334 1.00 97.75 91 THR A CA 1
ATOM 681 C C . THR A 1 91 ? 4.774 3.508 -12.384 1.00 97.75 91 THR A C 1
ATOM 683 O O . THR A 1 91 ? 4.862 3.033 -13.520 1.00 97.75 91 THR A O 1
ATOM 686 N N . LEU A 1 92 ? 3.780 4.303 -12.002 1.00 98.31 92 LEU A N 1
ATOM 687 C CA . LEU A 1 92 ? 2.674 4.717 -12.855 1.00 98.31 92 LEU A CA 1
ATOM 688 C C . LEU A 1 92 ? 2.704 6.226 -13.123 1.00 98.31 92 LEU A C 1
ATOM 690 O O . LEU A 1 92 ? 2.994 7.018 -12.225 1.00 98.31 92 LEU A O 1
ATOM 694 N N . SER A 1 93 ? 2.321 6.618 -14.333 1.00 97.81 93 SER A N 1
ATOM 695 C CA . SER A 1 93 ? 2.031 8.002 -14.704 1.00 97.81 93 SER A CA 1
ATOM 696 C C . SER A 1 93 ? 0.523 8.255 -14.755 1.00 97.81 93 SER A C 1
ATOM 698 O O . SER A 1 93 ? -0.282 7.324 -14.880 1.00 97.81 93 SER A O 1
ATOM 700 N N . ASN A 1 94 ? 0.140 9.533 -14.664 1.00 95.31 94 ASN A N 1
ATOM 701 C CA . ASN A 1 94 ? -1.250 10.004 -14.767 1.00 95.31 94 ASN A CA 1
ATOM 702 C C . ASN A 1 94 ? -2.222 9.351 -13.767 1.00 95.31 94 ASN A C 1
ATOM 704 O O . ASN A 1 94 ? -3.399 9.174 -14.068 1.00 95.31 94 ASN A O 1
ATOM 708 N N . THR A 1 95 ? -1.732 8.995 -12.580 1.00 96.31 95 THR A N 1
ATOM 709 C CA . THR A 1 95 ? -2.526 8.399 -11.502 1.00 96.31 95 THR A CA 1
ATOM 710 C C . THR A 1 95 ? -2.155 9.024 -10.165 1.00 96.31 95 THR A C 1
ATOM 712 O O . THR A 1 95 ? -1.042 9.513 -9.983 1.00 96.31 95 THR A O 1
ATOM 715 N N . ASP A 1 96 ? -3.070 8.924 -9.207 1.00 96.56 96 ASP A N 1
ATOM 716 C CA . ASP A 1 96 ? -2.794 9.134 -7.790 1.00 96.56 96 ASP A CA 1
ATOM 717 C C . ASP A 1 96 ? -3.086 7.827 -7.045 1.00 96.56 96 ASP A C 1
ATOM 719 O O . ASP A 1 96 ? -4.250 7.470 -6.824 1.00 96.56 96 ASP A O 1
ATOM 723 N N . VAL A 1 97 ? -2.038 7.083 -6.672 1.00 97.06 97 VAL A N 1
ATOM 724 C CA . VAL A 1 97 ? -2.217 5.787 -5.990 1.00 97.06 97 VAL A CA 1
ATOM 725 C C . VAL A 1 97 ? -2.766 5.941 -4.571 1.00 97.06 97 VAL A C 1
ATOM 727 O O . VAL A 1 97 ? -3.242 4.963 -3.998 1.00 97.06 97 VAL A O 1
ATOM 730 N N . THR A 1 98 ? -2.750 7.145 -3.987 1.00 97.25 98 THR A N 1
ATOM 731 C CA . THR A 1 98 ? -3.318 7.384 -2.647 1.00 97.25 98 THR A CA 1
ATOM 732 C C . THR A 1 98 ? -4.847 7.325 -2.641 1.00 97.25 98 THR A C 1
ATOM 734 O O . THR A 1 98 ? -5.462 7.118 -1.591 1.00 97.25 98 THR A O 1
ATOM 737 N N . THR A 1 99 ? -5.463 7.425 -3.824 1.00 97.69 99 THR A N 1
ATOM 738 C CA . THR A 1 99 ? -6.911 7.276 -4.030 1.00 97.69 99 THR A CA 1
ATOM 739 C C . THR A 1 99 ? -7.357 5.819 -4.181 1.00 97.69 99 THR A C 1
ATOM 741 O O . THR A 1 99 ? -8.557 5.539 -4.208 1.00 97.69 99 THR A O 1
ATOM 744 N N . TRP A 1 100 ? -6.420 4.873 -4.288 1.00 98.50 100 TRP A N 1
ATOM 745 C CA . TRP A 1 100 ? -6.745 3.467 -4.513 1.00 98.50 100 TRP A CA 1
ATOM 746 C C . TRP A 1 100 ? -7.238 2.812 -3.225 1.00 98.50 100 TRP A C 1
ATOM 748 O O . TRP A 1 100 ? -6.720 3.065 -2.131 1.00 98.50 100 TRP A O 1
ATOM 758 N N . CYS A 1 101 ? -8.271 1.986 -3.356 1.00 98.75 101 CYS A N 1
ATOM 759 C CA . CYS A 1 101 ? -8.989 1.413 -2.227 1.00 98.75 101 CYS A CA 1
ATOM 760 C C . CYS A 1 101 ? -8.518 0.004 -1.892 1.00 98.75 101 CYS A C 1
ATOM 762 O O . CYS A 1 101 ? -8.092 -0.763 -2.757 1.00 98.75 101 CYS A O 1
ATOM 764 N N . VAL A 1 102 ? -8.632 -0.352 -0.612 1.00 98.69 102 VAL A N 1
ATOM 765 C CA . VAL A 1 102 ? -8.430 -1.734 -0.175 1.00 98.69 102 VAL A CA 1
ATOM 766 C C . VAL A 1 102 ? -9.406 -2.625 -0.941 1.00 98.69 102 VAL A C 1
ATOM 768 O O . VAL A 1 102 ? -10.607 -2.362 -0.982 1.00 98.69 102 VAL A O 1
ATOM 771 N N . GLY A 1 103 ? -8.899 -3.688 -1.550 1.00 98.50 103 GLY A N 1
ATOM 772 C CA . GLY A 1 103 ? -9.683 -4.628 -2.335 1.00 98.50 103 GLY A CA 1
ATOM 773 C C . GLY A 1 103 ? -9.960 -4.207 -3.775 1.00 98.50 103 GLY A C 1
ATOM 774 O O . GLY A 1 103 ? -10.588 -5.001 -4.470 1.00 98.50 103 GLY A O 1
ATOM 775 N N . ASP A 1 104 ? -9.508 -3.030 -4.235 1.00 98.75 104 ASP A N 1
ATOM 776 C CA . ASP A 1 104 ? -9.579 -2.683 -5.660 1.00 98.75 104 ASP A CA 1
ATOM 777 C C . ASP A 1 104 ? -8.957 -3.820 -6.484 1.00 98.75 104 ASP A C 1
ATOM 779 O O . ASP A 1 104 ? -7.822 -4.231 -6.231 1.00 98.75 104 ASP A O 1
ATOM 783 N N . GLU A 1 105 ? -9.691 -4.340 -7.464 1.00 98.56 105 GLU A N 1
ATOM 784 C CA . GLU A 1 105 ? -9.136 -5.257 -8.456 1.00 98.56 105 GLU A CA 1
ATOM 785 C C . GLU A 1 105 ? -8.794 -4.473 -9.707 1.00 98.56 105 GLU A C 1
ATOM 787 O O . GLU A 1 105 ? -9.642 -3.784 -10.280 1.00 98.56 105 GLU A O 1
ATOM 792 N N . ILE A 1 106 ? -7.547 -4.596 -10.139 1.00 98.75 106 ILE A N 1
ATOM 793 C CA . ILE A 1 106 ? -7.016 -3.885 -11.291 1.00 98.75 106 ILE A CA 1
ATOM 794 C C . ILE A 1 106 ? -6.522 -4.878 -12.338 1.00 98.75 106 ILE A C 1
ATOM 796 O O . ILE A 1 106 ? -5.886 -5.884 -12.020 1.00 98.75 106 ILE A O 1
ATOM 800 N N . LEU A 1 107 ? -6.816 -4.577 -13.597 1.00 98.69 107 LEU A N 1
ATOM 801 C CA . LEU A 1 107 ? -6.173 -5.181 -14.752 1.00 98.69 107 LEU A CA 1
ATOM 802 C C . LEU A 1 107 ? -4.893 -4.398 -15.037 1.00 98.69 107 LEU A C 1
ATOM 804 O O . LEU A 1 107 ? -4.944 -3.181 -15.204 1.00 98.69 107 LEU A O 1
ATOM 808 N N . VAL A 1 108 ? -3.767 -5.096 -15.091 1.00 98.44 108 VAL A N 1
ATOM 809 C CA . VAL A 1 108 ? -2.448 -4.535 -15.388 1.00 98.44 108 VAL A CA 1
ATOM 810 C C . VAL A 1 108 ? -1.988 -5.120 -16.719 1.00 98.44 108 VAL A C 1
ATOM 812 O O . VAL A 1 108 ? -1.844 -6.339 -16.849 1.00 98.44 108 VAL A O 1
ATOM 815 N N . GLY A 1 109 ? -1.800 -4.260 -17.719 1.00 97.06 109 GLY A N 1
ATOM 816 C CA . GLY A 1 109 ? -1.520 -4.698 -19.084 1.00 97.06 109 GLY A CA 1
ATOM 817 C C . GLY A 1 109 ? -2.671 -5.500 -19.682 1.00 97.06 109 GLY A C 1
ATOM 818 O O . GLY A 1 109 ? -3.844 -5.194 -19.466 1.00 97.06 109 GLY A O 1
ATOM 819 N N . ALA A 1 110 ? -2.340 -6.526 -20.464 1.00 95.50 110 ALA A N 1
ATOM 820 C CA . ALA A 1 110 ? -3.336 -7.272 -21.228 1.00 95.50 110 ALA A CA 1
ATOM 821 C C . ALA A 1 110 ? -4.145 -8.276 -20.387 1.00 95.50 110 ALA A C 1
ATOM 823 O O . ALA A 1 110 ? -5.317 -8.518 -20.681 1.00 95.50 110 ALA A O 1
ATOM 824 N N . CYS A 1 111 ? -3.539 -8.902 -19.368 1.00 96.56 111 CYS A N 1
ATOM 825 C CA . CYS A 1 111 ? -4.158 -10.051 -18.698 1.00 96.56 111 CYS A CA 1
ATOM 826 C C . CYS A 1 111 ? -3.936 -10.169 -17.184 1.00 96.56 111 CYS A C 1
ATOM 828 O O . CYS A 1 111 ? -4.735 -10.860 -16.539 1.00 96.56 111 CYS A O 1
ATOM 830 N N . ALA A 1 112 ? -2.928 -9.520 -16.597 1.00 98.44 112 ALA A N 1
ATOM 831 C CA . ALA A 1 112 ? -2.637 -9.696 -15.178 1.00 98.44 112 ALA A CA 1
ATOM 832 C C . ALA A 1 112 ? -3.705 -9.012 -14.313 1.00 98.44 112 ALA A C 1
ATOM 834 O O . ALA A 1 112 ? -4.069 -7.865 -14.563 1.00 98.44 112 ALA A O 1
ATOM 835 N N . ILE A 1 113 ? -4.208 -9.708 -13.292 1.00 98.69 113 ILE A N 1
ATOM 836 C CA . ILE A 1 113 ? -5.146 -9.135 -12.319 1.00 98.69 113 ILE A CA 1
ATOM 837 C C . ILE A 1 113 ? -4.454 -9.062 -10.972 1.00 98.69 113 ILE A C 1
ATOM 839 O O . ILE A 1 113 ? -3.985 -10.077 -10.448 1.00 98.69 113 ILE A O 1
ATOM 843 N N . VAL A 1 114 ? -4.441 -7.867 -10.395 1.00 98.62 114 VAL A N 1
ATOM 844 C CA . VAL A 1 114 ? -3.879 -7.605 -9.074 1.00 98.62 114 VAL A CA 1
ATOM 845 C C . VAL A 1 114 ? -4.964 -7.038 -8.172 1.00 98.62 114 VAL A C 1
ATOM 847 O O . VAL A 1 114 ? -5.738 -6.183 -8.589 1.00 98.62 114 VAL A O 1
ATOM 850 N N . ARG A 1 115 ? -5.024 -7.515 -6.928 1.00 98.56 115 ARG A N 1
ATOM 851 C CA . ARG A 1 115 ? -5.907 -6.966 -5.899 1.00 98.56 115 ARG A CA 1
ATOM 852 C C . ARG A 1 115 ? -5.108 -6.116 -4.931 1.00 98.56 115 ARG A C 1
ATOM 854 O O . ARG A 1 115 ? -4.138 -6.607 -4.362 1.00 98.56 115 ARG A O 1
ATOM 861 N N . ILE A 1 116 ? -5.518 -4.873 -4.730 1.00 98.56 116 ILE A N 1
ATOM 862 C CA . ILE A 1 116 ? -4.882 -3.938 -3.804 1.00 98.56 116 ILE A CA 1
ATOM 863 C C . ILE A 1 116 ? -5.224 -4.324 -2.364 1.00 98.56 116 ILE A C 1
ATOM 865 O O . ILE A 1 116 ? -6.367 -4.652 -2.061 1.00 98.56 116 ILE A O 1
ATOM 869 N N . THR A 1 117 ? -4.241 -4.309 -1.468 1.00 97.88 117 THR A N 1
ATOM 870 C CA . THR A 1 117 ? -4.382 -4.873 -0.109 1.00 97.88 117 THR A CA 1
ATOM 871 C C . THR A 1 117 ? -4.071 -3.868 0.994 1.00 97.88 117 THR A C 1
ATOM 873 O O . THR A 1 117 ? -4.744 -3.851 2.026 1.00 97.88 117 THR A O 1
ATOM 876 N N . SER A 1 118 ? -3.055 -3.024 0.807 1.00 97.19 118 SER A N 1
ATOM 877 C CA . SER A 1 118 ? -2.630 -2.041 1.804 1.00 97.19 118 SER A CA 1
ATOM 878 C C . SER A 1 118 ? -1.710 -0.971 1.229 1.00 97.19 118 SER A C 1
ATOM 880 O O . SER A 1 118 ? -1.143 -1.103 0.147 1.00 97.19 118 SER A O 1
ATOM 882 N N . CYS A 1 119 ? -1.518 0.101 1.995 1.00 96.94 119 CYS A N 1
ATOM 883 C CA . CYS A 1 119 ? -0.446 1.055 1.741 1.00 96.94 119 CYS A CA 1
ATOM 884 C C . CYS A 1 119 ? 0.880 0.487 2.272 1.00 96.94 119 CYS A C 1
ATOM 886 O O . CYS A 1 119 ? 0.931 -0.220 3.284 1.00 96.94 119 CYS A O 1
ATOM 888 N N . ARG A 1 120 ? 1.994 0.797 1.609 1.00 93.75 120 ARG A N 1
ATOM 889 C CA . ARG A 1 120 ? 3.310 0.400 2.117 1.00 93.75 120 ARG A CA 1
ATOM 890 C C . ARG A 1 120 ? 3.612 1.165 3.401 1.00 93.75 120 ARG A C 1
ATOM 892 O O . ARG A 1 120 ? 3.864 2.365 3.374 1.00 9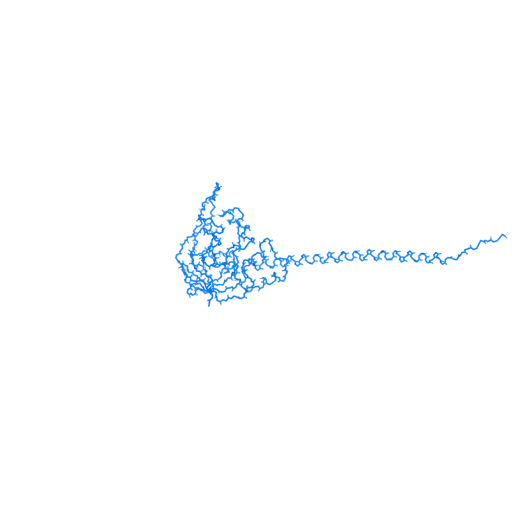3.75 120 ARG A O 1
ATOM 899 N N . LYS A 1 121 ? 3.723 0.449 4.522 1.00 92.19 121 LYS A N 1
ATOM 900 C CA . LYS A 1 121 ? 4.183 1.045 5.781 1.00 92.19 121 LYS A CA 1
ATOM 901 C C . LYS A 1 121 ? 5.642 1.535 5.677 1.00 92.19 121 LYS A C 1
ATOM 903 O O . LYS A 1 121 ? 6.534 0.714 5.429 1.00 92.19 121 LYS A O 1
ATOM 908 N N . PRO A 1 122 ? 5.912 2.830 5.914 1.00 90.44 122 PRO A N 1
ATOM 909 C CA . PRO A 1 122 ? 7.263 3.376 6.004 1.00 90.44 122 PRO A CA 1
ATOM 910 C C . PRO A 1 122 ? 8.111 2.678 7.072 1.00 90.44 122 PRO A C 1
ATOM 912 O O . PRO A 1 122 ? 7.613 2.282 8.127 1.00 90.44 122 PRO A O 1
ATOM 915 N N . CYS A 1 123 ? 9.415 2.547 6.825 1.00 86.69 123 CYS A N 1
ATOM 916 C CA . CYS A 1 123 ? 10.356 1.958 7.782 1.00 86.69 123 CYS A CA 1
ATOM 917 C C . CYS A 1 123 ? 11.539 2.901 8.059 1.00 86.69 123 CYS A C 1
ATOM 919 O O . CYS A 1 123 ? 11.755 3.832 7.282 1.00 86.69 123 CYS A O 1
ATOM 921 N N . PRO A 1 124 ? 12.331 2.676 9.128 1.00 84.00 124 PRO A N 1
ATOM 922 C CA . PRO A 1 124 ? 13.491 3.516 9.449 1.00 84.00 124 PRO A CA 1
ATOM 923 C C . PRO A 1 124 ? 14.482 3.686 8.292 1.00 84.00 124 PRO A C 1
ATOM 925 O O . PRO A 1 124 ? 15.091 4.741 8.159 1.00 84.00 124 PRO A O 1
ATOM 928 N N . LYS A 1 125 ? 14.581 2.693 7.393 1.00 81.56 125 LYS A N 1
ATOM 929 C CA . LYS A 1 125 ? 15.446 2.781 6.208 1.00 81.56 125 LYS A CA 1
ATOM 930 C C . LYS A 1 125 ? 15.052 3.921 5.270 1.00 81.56 125 LYS A C 1
ATOM 932 O O . LYS A 1 125 ? 15.928 4.421 4.586 1.00 81.56 125 LYS A O 1
ATOM 937 N N . ASN A 1 126 ? 13.797 4.376 5.261 1.00 86.06 126 ASN A N 1
ATOM 938 C CA . ASN A 1 126 ? 13.405 5.530 4.448 1.00 86.06 126 ASN A CA 1
ATOM 939 C C . ASN A 1 126 ? 14.186 6.786 4.839 1.00 86.06 126 ASN A C 1
ATOM 941 O O . ASN A 1 126 ? 14.647 7.487 3.951 1.00 86.06 126 ASN A O 1
ATOM 945 N N . ASN A 1 127 ?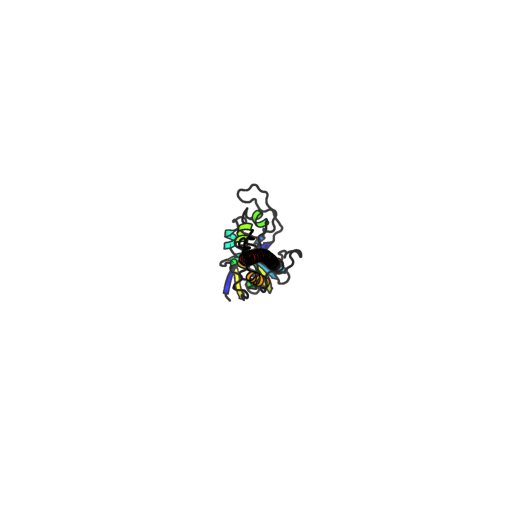 14.409 7.022 6.137 1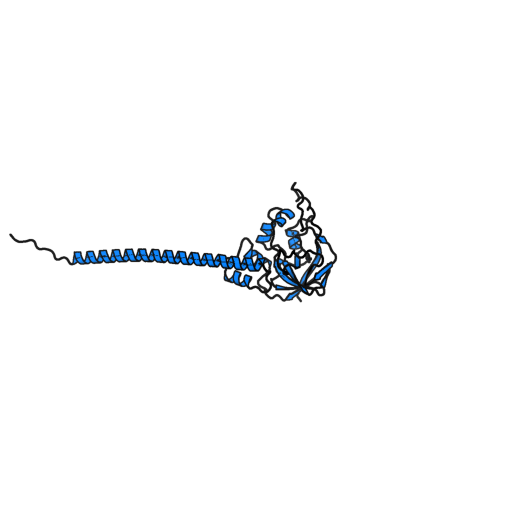.00 86.19 127 ASN A N 1
ATOM 946 C CA . ASN A 1 127 ? 15.201 8.174 6.577 1.00 86.19 127 ASN A CA 1
ATOM 947 C C . ASN A 1 127 ? 16.665 8.037 6.150 1.00 86.19 127 ASN A C 1
ATOM 949 O O . ASN A 1 127 ? 17.293 8.997 5.720 1.00 86.19 127 ASN A O 1
ATOM 953 N N . ASN A 1 128 ? 17.193 6.815 6.197 1.00 78.81 128 ASN A N 1
ATOM 954 C CA . ASN A 1 128 ? 18.559 6.532 5.767 1.00 78.81 128 ASN A CA 1
ATOM 955 C C . ASN A 1 128 ? 18.743 6.711 4.248 1.00 78.81 128 ASN A C 1
ATOM 957 O O . ASN A 1 128 ? 19.820 7.084 3.791 1.00 78.81 128 ASN A O 1
ATOM 961 N N . VAL A 1 129 ? 17.710 6.406 3.457 1.00 78.12 129 VAL A N 1
ATOM 962 C CA . VAL A 1 129 ? 17.764 6.457 1.988 1.00 78.12 129 VAL A CA 1
ATOM 963 C C . VAL A 1 129 ? 17.440 7.860 1.465 1.00 78.12 129 VAL A C 1
ATOM 965 O O . VAL A 1 129 ? 18.065 8.291 0.500 1.00 78.12 129 VAL A O 1
ATOM 968 N N . HIS A 1 130 ? 16.497 8.568 2.083 1.00 82.75 130 HIS A N 1
ATOM 969 C CA . HIS A 1 130 ? 15.903 9.794 1.535 1.00 82.75 130 HIS A CA 1
ATOM 970 C C . HIS A 1 130 ? 16.097 11.035 2.413 1.00 82.75 130 HIS A C 1
ATOM 972 O O . HIS A 1 130 ? 15.738 12.127 1.988 1.00 82.75 130 HIS A O 1
ATOM 978 N N . GLY A 1 131 ? 16.698 10.884 3.593 1.00 82.56 131 GLY A N 1
ATOM 979 C CA . GLY A 1 131 ? 16.980 11.976 4.519 1.00 82.56 131 GLY A CA 1
ATOM 980 C C . GLY A 1 131 ? 16.091 11.966 5.772 1.00 82.56 131 GLY A C 1
ATOM 981 O O . GLY A 1 131 ? 15.050 11.306 5.819 1.00 82.56 131 GLY A O 1
ATOM 982 N N . PRO A 1 132 ? 16.494 12.676 6.840 1.00 86.38 132 PRO A N 1
ATOM 983 C CA . PRO A 1 132 ? 15.700 12.777 8.062 1.00 86.38 132 PRO A CA 1
ATOM 984 C C . PRO A 1 132 ? 14.303 13.360 7.798 1.00 86.38 132 PRO A C 1
ATOM 986 O O . PRO A 1 132 ? 14.160 14.319 7.047 1.00 86.38 132 PRO A O 1
ATOM 989 N N . GLY A 1 133 ? 13.270 12.807 8.439 1.00 88.69 133 GLY A N 1
ATOM 990 C CA . GLY A 1 133 ? 11.892 13.298 8.321 1.00 88.69 133 GLY A CA 1
ATOM 991 C C . GLY A 1 133 ? 11.066 12.642 7.210 1.00 88.69 133 GLY A C 1
ATOM 992 O O . GLY A 1 133 ? 9.837 12.740 7.240 1.00 88.69 133 GLY A O 1
ATOM 993 N N . THR A 1 134 ? 11.681 11.930 6.255 1.00 90.06 134 THR A N 1
ATOM 994 C CA . THR A 1 134 ? 10.940 11.290 5.152 1.00 90.06 134 THR A CA 1
ATOM 995 C C . THR A 1 134 ? 9.940 10.259 5.671 1.00 90.06 134 THR A C 1
ATOM 997 O O . THR A 1 134 ? 8.783 10.246 5.265 1.00 90.06 134 THR A O 1
ATOM 1000 N N . ARG A 1 135 ? 10.351 9.384 6.590 1.00 92.38 135 ARG A N 1
ATOM 1001 C CA . ARG A 1 135 ? 9.499 8.341 7.177 1.00 92.38 135 ARG A CA 1
ATOM 1002 C C . ARG A 1 135 ? 8.315 8.950 7.915 1.00 92.38 135 ARG A C 1
ATOM 1004 O O . ARG A 1 135 ? 7.210 8.424 7.821 1.00 92.38 135 ARG A O 1
ATOM 1011 N N . GLU A 1 136 ? 8.556 10.016 8.665 1.00 93.81 136 GLU A N 1
ATOM 1012 C CA . GLU A 1 136 ? 7.547 10.746 9.422 1.00 93.81 136 GLU A CA 1
ATOM 1013 C C . GLU A 1 136 ? 6.517 11.367 8.470 1.00 93.81 136 GLU A C 1
ATOM 1015 O O . GLU A 1 136 ? 5.319 11.147 8.646 1.00 93.81 136 GLU A O 1
ATOM 1020 N N . ALA A 1 137 ? 6.976 12.035 7.407 1.00 92.88 137 ALA A N 1
ATOM 1021 C CA . ALA A 1 137 ? 6.109 12.591 6.373 1.00 92.88 137 ALA A CA 1
ATOM 1022 C C . ALA A 1 137 ? 5.291 11.506 5.655 1.00 92.88 137 ALA A C 1
ATOM 1024 O O . ALA A 1 137 ? 4.084 11.665 5.463 1.00 92.88 137 ALA A O 1
ATOM 1025 N N . MET A 1 138 ? 5.916 10.377 5.306 1.00 94.69 138 MET A N 1
ATOM 1026 C CA . MET A 1 138 ? 5.214 9.255 4.681 1.00 94.69 138 MET A CA 1
ATOM 1027 C C . MET A 1 138 ? 4.146 8.656 5.603 1.00 94.69 138 MET A C 1
ATOM 1029 O O . MET A 1 138 ? 3.060 8.338 5.128 1.00 94.69 138 MET A O 1
ATOM 1033 N N . ASN A 1 139 ? 4.434 8.509 6.902 1.00 93.94 139 ASN A N 1
ATOM 1034 C CA . ASN A 1 139 ? 3.474 7.990 7.880 1.00 93.94 139 ASN A CA 1
ATOM 1035 C C . ASN A 1 139 ? 2.281 8.936 8.051 1.00 93.94 139 ASN A C 1
ATOM 1037 O O . ASN A 1 139 ? 1.137 8.489 8.057 1.00 93.94 139 ASN A O 1
ATOM 1041 N N . ALA A 1 140 ? 2.545 10.238 8.192 1.00 94.06 140 ALA A N 1
ATOM 1042 C CA . ALA A 1 140 ? 1.508 11.237 8.433 1.00 94.06 140 ALA A CA 1
ATOM 1043 C C . ALA A 1 140 ? 0.535 11.375 7.252 1.00 94.06 140 ALA A C 1
ATOM 1045 O O . ALA A 1 140 ? -0.648 11.606 7.467 1.00 94.06 140 ALA A O 1
ATOM 1046 N N . ASN A 1 141 ? 1.020 11.194 6.021 1.00 94.00 141 ASN A N 1
ATOM 1047 C CA . ASN A 1 141 ? 0.234 11.433 4.809 1.00 94.00 141 ASN A CA 1
ATOM 1048 C C . ASN A 1 141 ? -0.133 10.154 4.034 1.00 94.00 141 ASN A C 1
ATOM 1050 O O . ASN A 1 141 ? -0.760 10.225 2.979 1.00 94.00 141 ASN A O 1
ATOM 1054 N N . GLY A 1 142 ? 0.285 8.974 4.500 1.00 95.25 142 GLY A N 1
ATOM 1055 C CA . GLY A 1 142 ? 0.057 7.716 3.783 1.00 95.25 142 GLY A CA 1
ATOM 1056 C C . GLY A 1 142 ? 0.770 7.639 2.424 1.00 95.25 142 GLY A C 1
ATOM 1057 O O . GLY A 1 142 ? 0.268 6.982 1.509 1.00 95.25 142 GLY A O 1
ATOM 1058 N N . TRP A 1 143 ? 1.930 8.291 2.277 1.00 95.19 143 TRP A N 1
ATOM 1059 C CA . TRP A 1 143 ? 2.725 8.328 1.038 1.00 95.19 143 TRP A CA 1
ATOM 1060 C C . TRP A 1 143 ? 3.648 7.111 0.900 1.00 95.19 143 TRP A C 1
ATOM 1062 O O . TRP A 1 143 ? 4.863 7.239 0.785 1.00 95.19 143 TRP A O 1
ATOM 1072 N N . GLY A 1 144 ? 3.084 5.906 0.954 1.00 94.00 144 GLY A N 1
ATOM 1073 C CA . GLY A 1 144 ? 3.844 4.659 0.809 1.00 94.00 144 GLY A CA 1
ATOM 1074 C C . GLY A 1 144 ? 3.837 4.055 -0.597 1.00 94.00 144 GLY A C 1
ATOM 1075 O O . GLY A 1 144 ? 4.670 3.198 -0.895 1.00 94.00 144 GLY A O 1
ATOM 1076 N N . GLY A 1 145 ? 2.889 4.457 -1.442 1.00 97.06 145 GLY A N 1
ATOM 1077 C CA . GLY A 1 145 ? 2.403 3.587 -2.512 1.00 97.06 145 GLY A CA 1
ATOM 1078 C C . GLY A 1 145 ? 1.516 2.466 -1.968 1.00 97.06 145 GLY A C 1
ATOM 1079 O O . GLY A 1 145 ? 1.244 2.398 -0.764 1.00 97.06 145 GLY A O 1
ATOM 1080 N N . VAL A 1 146 ? 1.081 1.570 -2.849 1.00 97.94 146 VAL A N 1
ATOM 1081 C CA . VAL A 1 146 ? 0.143 0.492 -2.514 1.00 97.94 146 VAL A CA 1
ATOM 1082 C C . VAL A 1 146 ? 0.694 -0.876 -2.889 1.00 97.94 146 VAL A C 1
ATOM 1084 O O . VAL A 1 146 ? 1.255 -1.077 -3.967 1.00 97.94 146 VAL A O 1
ATOM 1087 N N . PHE A 1 147 ? 0.547 -1.826 -1.974 1.00 97.06 147 PHE A N 1
ATOM 1088 C CA . PHE A 1 147 ? 0.803 -3.229 -2.235 1.00 97.06 147 PHE A CA 1
ATOM 1089 C C . PHE A 1 147 ? -0.413 -3.882 -2.886 1.00 97.06 147 PHE A C 1
ATOM 1091 O O . PHE A 1 147 ? -1.563 -3.526 -2.610 1.00 97.06 147 PHE A O 1
ATOM 1098 N N . GLY A 1 148 ? -0.137 -4.873 -3.727 1.00 96.75 148 GLY A N 1
ATOM 1099 C CA . GLY A 1 148 ? -1.149 -5.746 -4.285 1.00 96.75 148 GLY A CA 1
ATOM 1100 C C . GLY A 1 148 ? -0.736 -7.211 -4.258 1.00 96.75 148 GLY A C 1
ATOM 1101 O O . GLY A 1 148 ? 0.451 -7.544 -4.266 1.00 96.75 148 GLY A O 1
ATOM 1102 N N . ARG A 1 149 ? -1.748 -8.074 -4.243 1.00 95.88 149 ARG A N 1
ATOM 1103 C CA . ARG A 1 149 ? -1.655 -9.523 -4.413 1.00 95.88 149 ARG A CA 1
ATOM 1104 C C . ARG A 1 149 ? -1.967 -9.895 -5.852 1.00 95.88 149 ARG A C 1
ATOM 1106 O O . ARG A 1 149 ? -2.992 -9.463 -6.384 1.00 95.88 149 ARG A O 1
ATOM 1113 N N . VAL A 1 150 ? -1.147 -10.742 -6.462 1.00 96.69 150 VAL A N 1
ATOM 1114 C CA . VAL A 1 150 ? -1.431 -11.243 -7.810 1.00 96.69 150 VAL A CA 1
ATOM 1115 C C . VAL A 1 150 ? -2.569 -12.264 -7.720 1.00 96.69 150 VAL A C 1
ATOM 1117 O O . VAL A 1 150 ? -2.461 -13.286 -7.045 1.00 96.69 150 VAL A O 1
ATOM 1120 N N . VAL A 1 151 ? -3.693 -11.965 -8.371 1.00 97.56 151 VAL A N 1
ATOM 1121 C CA . VAL A 1 151 ? -4.873 -12.846 -8.446 1.00 97.56 151 VAL A CA 1
ATOM 1122 C C . VAL A 1 151 ? -4.807 -13.708 -9.700 1.00 97.56 151 VAL A C 1
ATOM 1124 O O . VAL A 1 151 ? -5.096 -14.900 -9.651 1.00 97.56 151 VAL A O 1
ATOM 1127 N N . ARG A 1 152 ? -4.400 -13.105 -10.820 1.00 98.12 152 ARG A N 1
ATOM 1128 C CA . ARG A 1 152 ? -4.142 -13.792 -12.085 1.00 98.12 152 ARG A CA 1
ATOM 1129 C C . ARG A 1 152 ? -2.818 -13.303 -12.648 1.00 98.12 152 ARG A C 1
ATOM 1131 O O . ARG A 1 152 ? -2.620 -12.094 -12.760 1.00 98.12 152 ARG A O 1
ATOM 1138 N N . GLY A 1 153 ? -1.943 -14.243 -12.991 1.00 97.19 153 GLY A N 1
ATOM 1139 C CA . GLY A 1 153 ? -0.631 -13.937 -13.544 1.00 97.19 153 GLY A CA 1
ATOM 1140 C C . GLY A 1 153 ? -0.684 -13.374 -14.962 1.00 97.19 153 GLY A C 1
ATOM 1141 O O . GLY A 1 153 ? -1.719 -13.418 -15.632 1.00 97.19 153 GLY A O 1
ATOM 1142 N N . GLY A 1 154 ? 0.447 -12.842 -15.408 1.00 97.56 154 GLY A N 1
ATOM 1143 C CA . GLY A 1 154 ? 0.611 -12.270 -16.737 1.00 97.56 154 GLY A CA 1
ATOM 1144 C C . GLY A 1 154 ? 1.919 -11.505 -16.888 1.00 97.56 154 GLY A C 1
ATOM 1145 O O . GLY A 1 154 ? 2.555 -11.121 -15.903 1.00 97.56 154 GLY A O 1
ATOM 1146 N N . GLN A 1 155 ? 2.315 -11.285 -18.138 1.00 97.38 155 GLN A N 1
ATOM 1147 C CA . GLN A 1 155 ? 3.405 -10.370 -18.459 1.00 97.38 155 GLN A CA 1
ATOM 1148 C C . GLN A 1 155 ? 2.876 -8.940 -18.514 1.00 97.38 155 GLN A C 1
ATOM 1150 O O . GLN A 1 155 ? 1.784 -8.698 -19.031 1.00 97.38 155 GLN A O 1
ATOM 1155 N N . VAL A 1 156 ? 3.662 -8.016 -17.973 1.00 97.81 156 VAL A N 1
ATOM 1156 C CA . VAL A 1 156 ? 3.392 -6.578 -17.997 1.00 97.81 156 VAL A CA 1
ATOM 1157 C C . VAL A 1 156 ? 4.642 -5.854 -18.475 1.00 97.81 156 VAL A C 1
ATOM 1159 O O . VAL A 1 156 ? 5.758 -6.266 -18.153 1.00 97.81 156 VAL A O 1
ATOM 1162 N N . GLN A 1 157 ? 4.470 -4.782 -19.233 1.00 97.94 157 GLN A N 1
ATOM 1163 C CA . GLN A 1 157 ? 5.563 -4.011 -19.824 1.00 97.94 157 GLN A CA 1
ATOM 1164 C C . GLN A 1 157 ? 5.353 -2.507 -19.647 1.00 97.94 157 GLN A C 1
ATOM 1166 O O . GLN A 1 157 ? 4.256 -2.034 -19.352 1.00 97.94 157 GLN A O 1
ATOM 1171 N N . VAL A 1 158 ? 6.425 -1.736 -19.818 1.00 98.25 158 VAL A N 1
ATOM 1172 C CA . VAL A 1 158 ? 6.325 -0.271 -19.844 1.00 98.25 158 VAL A CA 1
ATOM 1173 C C . VAL A 1 158 ? 5.395 0.164 -20.983 1.00 98.25 158 VAL A C 1
ATOM 1175 O O . VAL A 1 158 ? 5.464 -0.366 -22.089 1.00 98.25 158 VAL A O 1
ATOM 1178 N N . GLY A 1 159 ? 4.519 1.131 -20.707 1.00 98.06 159 GLY A N 1
ATOM 1179 C CA . GLY A 1 159 ? 3.483 1.610 -21.624 1.00 98.06 159 GLY A CA 1
ATOM 1180 C C . GLY A 1 159 ? 2.126 0.920 -21.467 1.00 98.06 159 GLY A C 1
ATOM 1181 O O . GLY A 1 159 ? 1.132 1.432 -21.980 1.00 98.06 159 GLY A O 1
ATOM 1182 N N . ASP A 1 160 ? 2.048 -0.189 -20.727 1.00 98.38 160 ASP A N 1
ATOM 1183 C CA . ASP A 1 160 ? 0.780 -0.865 -20.461 1.00 98.38 160 ASP A CA 1
ATOM 1184 C C . ASP A 1 160 ? -0.163 -0.005 -19.607 1.00 98.38 160 ASP A C 1
ATOM 1186 O O . ASP A 1 160 ? 0.246 0.664 -18.654 1.00 98.38 160 ASP A O 1
ATOM 1190 N N . SER A 1 161 ? -1.460 -0.064 -19.909 1.00 98.12 161 SER A N 1
ATOM 1191 C CA . SER A 1 161 ? -2.497 0.576 -19.098 1.00 98.12 161 SER A CA 1
ATOM 1192 C C . SER A 1 161 ? -2.798 -0.217 -17.827 1.00 98.12 161 SER A C 1
ATOM 1194 O O . SER A 1 161 ? -2.792 -1.451 -17.833 1.00 98.12 161 SER A O 1
ATOM 1196 N N . VAL A 1 162 ? -3.179 0.494 -16.768 1.00 98.56 162 VAL A N 1
ATOM 1197 C CA . VAL A 1 162 ? -3.789 -0.077 -15.567 1.00 98.56 162 VAL A CA 1
ATOM 1198 C C . VAL A 1 162 ? -5.244 0.358 -15.489 1.00 98.56 162 VAL A C 1
ATOM 1200 O O . VAL A 1 162 ? -5.537 1.552 -15.524 1.00 98.56 162 VAL A O 1
ATOM 1203 N N . CYS A 1 163 ? -6.160 -0.597 -15.361 1.00 98.50 163 CYS A N 1
ATOM 1204 C CA . CYS A 1 163 ? -7.600 -0.364 -15.410 1.00 98.50 163 CYS A CA 1
ATOM 1205 C C . CYS A 1 163 ? -8.299 -0.932 -14.174 1.00 98.50 163 CYS A C 1
ATOM 1207 O O . CYS A 1 163 ? -8.064 -2.076 -13.796 1.00 98.50 163 CYS A O 1
ATOM 1209 N N . LEU A 1 164 ? -9.215 -0.169 -13.581 1.00 98.56 164 LEU A N 1
ATOM 1210 C CA . LEU A 1 164 ? -10.063 -0.632 -12.486 1.00 98.56 164 LEU A CA 1
ATOM 1211 C C . LEU A 1 164 ? -11.123 -1.613 -13.006 1.00 98.56 164 LEU A C 1
ATOM 1213 O O . LEU A 1 164 ? -11.880 -1.295 -13.932 1.00 98.56 164 LEU A O 1
ATOM 1217 N N . LEU A 1 165 ? -11.186 -2.785 -12.374 1.00 98.38 165 LEU A N 1
ATOM 1218 C CA . LEU A 1 165 ? -12.183 -3.827 -12.613 1.00 98.38 165 LEU A CA 1
ATOM 1219 C C . LEU A 1 165 ? -13.311 -3.762 -11.586 1.00 98.38 165 LEU A C 1
ATOM 1221 O O . LEU A 1 165 ? -14.482 -3.762 -11.960 1.00 98.38 165 LEU A O 1
ATOM 1225 N N . SER A 1 166 ? -12.962 -3.696 -10.302 1.00 98.12 166 SER A N 1
ATOM 1226 C CA . SER A 1 166 ? -13.923 -3.642 -9.202 1.00 98.12 166 SER A CA 1
ATOM 1227 C C . SER A 1 166 ? -13.369 -2.840 -8.023 1.00 98.12 166 SER A C 1
ATOM 1229 O O . SER A 1 166 ? -12.157 -2.753 -7.837 1.00 98.12 166 SER A O 1
ATOM 1231 N N . ARG A 1 167 ? -14.272 -2.234 -7.243 1.00 98.38 167 ARG A N 1
ATOM 1232 C CA . ARG A 1 167 ? -13.964 -1.426 -6.054 1.00 98.38 167 ARG A CA 1
ATOM 1233 C C . ARG A 1 167 ? -14.911 -1.802 -4.913 1.00 98.38 167 ARG A C 1
ATOM 1235 O O . ARG A 1 167 ? -15.959 -1.177 -4.766 1.00 98.38 167 ARG A O 1
ATOM 1242 N N . PRO A 1 168 ? -14.592 -2.843 -4.131 1.00 98.00 168 PRO A N 1
ATOM 1243 C CA . PRO A 1 168 ? -15.479 -3.326 -3.076 1.00 98.00 168 PRO A CA 1
ATOM 1244 C C . PRO A 1 168 ? -15.573 -2.368 -1.880 1.00 98.00 168 PRO A C 1
ATOM 1246 O O . PRO A 1 168 ? -16.617 -2.318 -1.239 1.00 98.00 168 PRO A O 1
ATOM 1249 N N . ASN A 1 169 ? -14.520 -1.591 -1.592 1.00 98.12 169 ASN A N 1
ATOM 1250 C CA . ASN A 1 169 ? -14.452 -0.721 -0.411 1.00 98.12 169 ASN A CA 1
ATOM 1251 C C . ASN A 1 169 ? -14.200 0.758 -0.786 1.00 98.12 169 ASN A C 1
ATOM 1253 O O . ASN A 1 169 ? -13.151 1.304 -0.442 1.00 98.12 169 ASN A O 1
ATOM 1257 N N . PRO A 1 170 ? -15.129 1.432 -1.491 1.00 97.56 170 PRO A N 1
ATOM 1258 C CA . PRO A 1 170 ? -14.894 2.756 -2.082 1.00 97.56 170 PRO A CA 1
ATOM 1259 C C . PRO A 1 170 ? -14.564 3.875 -1.082 1.00 97.56 170 PRO A C 1
ATOM 1261 O O . PRO A 1 170 ? -13.963 4.874 -1.463 1.00 97.56 170 PRO A O 1
ATOM 1264 N N . GLU A 1 171 ? -14.936 3.724 0.189 1.00 97.75 171 GLU A N 1
ATOM 1265 C CA . GLU A 1 171 ? -14.692 4.724 1.242 1.00 97.75 171 GLU A CA 1
ATOM 1266 C C . GLU A 1 171 ? -13.337 4.555 1.956 1.00 97.75 171 GLU A C 1
ATOM 1268 O O . GLU A 1 171 ? -12.975 5.356 2.832 1.00 97.75 171 GLU A O 1
ATOM 1273 N N . TRP A 1 172 ? -12.592 3.502 1.605 1.00 98.31 172 TRP A N 1
ATOM 1274 C CA . TRP A 1 172 ? -11.422 3.025 2.337 1.00 98.31 172 TRP A CA 1
ATOM 1275 C C . TRP A 1 172 ? -10.192 2.967 1.441 1.00 98.31 172 TRP A C 1
ATOM 1277 O O . TRP A 1 172 ? -9.704 1.894 1.071 1.00 98.31 172 TRP A O 1
ATOM 1287 N N . THR A 1 173 ? -9.656 4.149 1.127 1.00 98.62 173 THR A N 1
ATOM 1288 C CA . THR A 1 173 ? -8.357 4.237 0.457 1.00 98.62 173 THR A CA 1
ATOM 1289 C C . THR A 1 173 ? -7.259 3.638 1.329 1.00 98.62 173 THR A C 1
ATOM 1291 O O . THR A 1 173 ? -7.269 3.767 2.558 1.00 98.62 173 THR A O 1
ATOM 1294 N N . CYS A 1 174 ? -6.275 2.994 0.707 1.00 98.38 174 CYS A N 1
ATOM 1295 C CA . CYS A 1 174 ? -5.147 2.411 1.425 1.00 98.38 174 CYS A CA 1
ATOM 1296 C C . CYS A 1 174 ? -4.377 3.460 2.242 1.00 98.38 174 CYS A C 1
ATOM 1298 O O . CYS A 1 174 ? -3.931 3.165 3.355 1.00 98.38 174 CYS A O 1
ATOM 1300 N N . SER A 1 175 ? -4.251 4.684 1.720 1.00 97.75 175 SER A N 1
ATOM 1301 C CA . SER A 1 175 ? -3.629 5.806 2.429 1.00 97.75 175 SER A CA 1
ATOM 1302 C C . SER A 1 175 ? -4.463 6.262 3.629 1.00 97.75 175 SER A C 1
ATOM 1304 O O . SER A 1 175 ? -3.899 6.414 4.710 1.00 97.75 175 SER A O 1
ATOM 1306 N N . LYS A 1 176 ? -5.795 6.379 3.508 1.00 97.75 176 LYS A N 1
ATOM 1307 C CA . LYS A 1 176 ? -6.682 6.693 4.645 1.00 97.75 176 LYS A CA 1
ATOM 1308 C C . LYS A 1 176 ? -6.567 5.639 5.744 1.00 97.75 176 LYS A C 1
ATOM 1310 O O . LYS A 1 176 ? -6.326 5.979 6.899 1.00 97.75 176 LYS A O 1
ATOM 1315 N N . VAL A 1 177 ? -6.668 4.357 5.386 1.00 98.12 177 VAL A N 1
ATOM 1316 C CA . VAL A 1 177 ? -6.522 3.246 6.342 1.00 98.12 177 VAL A CA 1
ATOM 1317 C C . VAL A 1 177 ? -5.150 3.287 7.026 1.00 98.12 177 VAL A C 1
ATOM 1319 O O . VAL A 1 1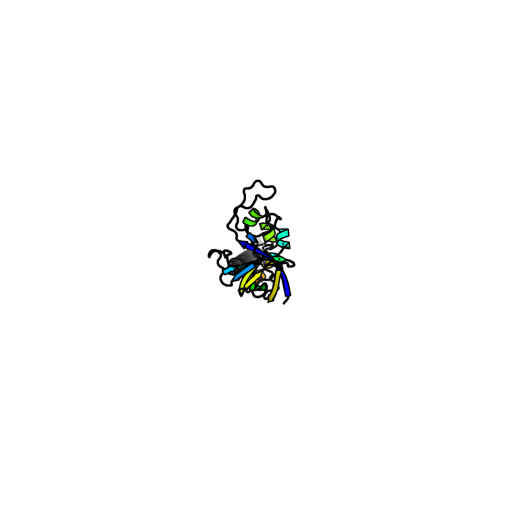77 ? -5.050 3.062 8.231 1.00 98.12 177 VAL A O 1
ATOM 1322 N N . HIS A 1 178 ? -4.083 3.609 6.289 1.00 97.81 178 HIS A N 1
ATOM 1323 C CA . HIS A 1 178 ? -2.752 3.771 6.872 1.00 97.81 178 HIS A CA 1
ATOM 1324 C C . HIS A 1 178 ? -2.698 4.891 7.913 1.00 97.81 178 HIS A C 1
ATOM 1326 O O . HIS A 1 178 ? -2.196 4.658 9.011 1.00 97.81 178 HIS A O 1
ATOM 1332 N N . ILE A 1 179 ? -3.211 6.078 7.584 1.00 97.12 179 ILE A N 1
ATOM 1333 C CA . ILE A 1 179 ? -3.189 7.247 8.473 1.00 97.12 179 ILE A CA 1
ATOM 1334 C C . ILE A 1 179 ? -3.947 6.938 9.767 1.00 97.12 179 ILE A C 1
ATOM 1336 O O . ILE A 1 179 ? -3.391 7.101 10.851 1.00 97.12 179 ILE A O 1
ATOM 1340 N N . LEU A 1 180 ? -5.154 6.377 9.658 1.00 97.25 180 LEU A N 1
ATOM 1341 C CA . LEU A 1 180 ? -5.989 6.050 10.817 1.00 97.25 180 LEU A CA 1
ATOM 1342 C C . LEU A 1 180 ? -5.345 5.016 11.751 1.00 97.25 180 LEU A C 1
ATOM 1344 O O . LEU A 1 180 ? -5.594 5.042 12.955 1.00 97.25 180 LEU A O 1
ATOM 1348 N N . LEU A 1 181 ? -4.509 4.111 11.229 1.00 96.38 181 LEU A N 1
ATOM 1349 C CA . LEU A 1 181 ? -3.855 3.084 12.041 1.00 96.38 181 LEU A CA 1
ATOM 1350 C C . LEU A 1 181 ? -2.453 3.472 12.531 1.00 96.38 181 LEU A C 1
ATOM 1352 O O . LEU A 1 181 ? -2.059 3.045 13.620 1.00 96.38 181 LEU A O 1
ATOM 1356 N N . PHE A 1 182 ? -1.684 4.220 11.738 1.00 94.81 182 PHE A N 1
ATOM 1357 C CA . PHE A 1 182 ? -0.241 4.413 11.933 1.00 94.81 182 PHE A CA 1
ATOM 1358 C C . PHE A 1 182 ? 0.239 5.864 11.821 1.00 94.81 182 PHE A C 1
ATOM 1360 O O . PHE A 1 182 ? 1.398 6.120 12.158 1.00 94.81 182 PHE A O 1
ATOM 1367 N N . GLY A 1 183 ? -0.601 6.774 11.328 1.00 91.44 183 GLY A N 1
ATOM 1368 C CA . GLY A 1 183 ? -0.287 8.193 11.202 1.00 91.44 183 GLY A CA 1
ATOM 1369 C C . GLY A 1 183 ? -0.263 8.910 12.551 1.00 91.44 183 GLY A C 1
ATOM 1370 O O . GLY A 1 183 ? -0.316 8.285 13.612 1.00 91.44 183 GLY A O 1
ATOM 1371 N N . ASN A 1 184 ? -0.175 10.239 12.504 1.00 87.50 184 ASN A N 1
ATOM 1372 C CA . ASN A 1 184 ? -0.268 11.070 13.707 1.00 87.50 184 ASN A CA 1
ATOM 1373 C C . ASN A 1 184 ? -1.726 11.187 14.185 1.00 87.50 184 ASN A C 1
ATOM 1375 O O . ASN A 1 184 ? -1.980 11.117 15.385 1.00 87.50 184 ASN A O 1
ATOM 1379 N N . ASP A 1 185 ? -2.672 11.249 13.244 1.00 85.62 185 ASP A N 1
ATOM 1380 C CA . ASP A 1 185 ? -4.112 11.360 13.497 1.00 85.62 185 ASP A CA 1
ATOM 1381 C C . ASP A 1 185 ? -4.774 9.975 13.519 1.00 85.62 185 ASP A C 1
ATOM 1383 O O . ASP A 1 185 ? -5.587 9.618 12.663 1.00 85.62 185 ASP A O 1
ATOM 1387 N N . ARG A 1 186 ? -4.361 9.140 14.479 1.00 90.88 186 ARG A N 1
ATOM 1388 C CA . ARG A 1 186 ? -4.919 7.788 14.630 1.00 90.88 186 ARG A CA 1
ATOM 1389 C C . ARG A 1 186 ? -6.378 7.850 15.053 1.00 90.88 186 ARG A C 1
ATOM 1391 O O . ARG A 1 186 ? -6.766 8.694 15.856 1.00 90.88 186 ARG A O 1
ATOM 1398 N N . SER A 1 187 ? -7.164 6.894 14.572 1.00 92.69 187 SER A N 1
ATOM 1399 C CA . SER A 1 187 ? -8.570 6.808 14.945 1.00 92.69 187 SER A CA 1
ATOM 1400 C C . SER A 1 187 ? -8.739 6.456 16.420 1.00 92.69 187 SER A C 1
ATOM 1402 O O . SER A 1 187 ? -8.208 5.459 16.910 1.00 92.69 187 SER A O 1
ATOM 1404 N N . GLU A 1 188 ? -9.559 7.240 17.113 1.00 93.88 188 GLU A N 1
ATOM 1405 C CA . GLU A 1 188 ? -10.087 6.911 18.441 1.00 93.88 188 GLU A CA 1
ATOM 1406 C C . GLU A 1 188 ? -11.537 6.393 18.366 1.00 93.88 188 GLU A C 1
ATOM 1408 O O . GLU A 1 188 ? -12.189 6.125 19.383 1.00 93.88 188 GLU A O 1
ATOM 1413 N N . ASN A 1 189 ? -12.065 6.220 17.149 1.00 95.25 189 ASN A N 1
ATOM 1414 C CA . ASN A 1 189 ? -13.422 5.758 16.907 1.00 95.25 189 ASN A CA 1
ATOM 1415 C C . ASN A 1 189 ? -13.462 4.228 16.779 1.00 95.25 189 ASN A C 1
ATOM 1417 O O . ASN A 1 189 ? -13.069 3.646 15.770 1.00 95.25 189 ASN A O 1
ATOM 1421 N N . LEU A 1 190 ? -14.016 3.562 17.797 1.00 95.56 190 LEU A N 1
ATOM 1422 C CA . LEU A 1 190 ? -14.160 2.101 17.814 1.00 95.56 190 LEU A CA 1
ATOM 1423 C C . LEU A 1 190 ? -14.954 1.544 16.626 1.00 95.56 190 LEU A C 1
ATOM 1425 O O . LEU A 1 190 ? -14.620 0.469 16.137 1.00 95.56 190 LEU A O 1
ATOM 1429 N N . SER A 1 191 ? -16.003 2.235 16.171 1.00 96.38 191 SER A N 1
ATOM 1430 C CA . SER A 1 191 ? -16.805 1.767 15.033 1.00 96.38 191 SER A CA 1
ATOM 1431 C C . SER A 1 191 ? -15.995 1.813 13.740 1.00 96.38 191 SER A C 1
ATOM 1433 O O . SER A 1 191 ? -16.068 0.898 12.921 1.00 96.38 191 SER A O 1
ATOM 1435 N N . GLU A 1 192 ? -15.190 2.863 13.583 1.00 96.50 192 GLU A N 1
ATOM 1436 C CA . GLU A 1 192 ? -14.298 3.039 12.441 1.00 96.50 192 GLU A CA 1
ATOM 1437 C C . GLU A 1 192 ? -13.228 1.941 12.412 1.00 96.50 192 GLU A C 1
ATOM 1439 O O . GLU A 1 192 ? -13.068 1.248 11.411 1.00 96.50 192 GLU A O 1
ATOM 1444 N N . LEU A 1 193 ? -12.561 1.704 13.544 1.00 97.62 193 LEU A N 1
ATOM 1445 C CA . LEU A 1 193 ? -11.532 0.671 13.664 1.00 97.62 193 LEU A CA 1
ATOM 1446 C C . LEU A 1 193 ? -12.079 -0.745 13.457 1.00 97.62 193 LEU A C 1
ATOM 1448 O O . LEU A 1 193 ? -11.405 -1.566 12.837 1.00 97.62 193 LEU A O 1
ATOM 1452 N N . ARG A 1 194 ? -13.291 -1.037 13.948 1.00 97.62 194 ARG A N 1
ATOM 1453 C CA . ARG A 1 194 ? -13.969 -2.319 13.693 1.00 97.62 194 ARG A CA 1
ATOM 1454 C C . ARG A 1 194 ? -14.260 -2.498 12.209 1.00 97.62 194 ARG A C 1
ATOM 1456 O O . ARG A 1 194 ? -13.929 -3.539 11.658 1.00 97.62 194 ARG A O 1
ATOM 1463 N N . THR A 1 195 ? -14.757 -1.449 11.552 1.00 97.88 195 THR A N 1
ATOM 1464 C CA . THR A 1 195 ? -14.966 -1.463 10.097 1.00 97.88 195 THR A CA 1
ATOM 1465 C C . THR A 1 195 ? -13.660 -1.771 9.368 1.00 97.88 195 THR A C 1
ATOM 1467 O O . THR A 1 195 ? -13.637 -2.667 8.533 1.00 97.88 195 THR A O 1
ATOM 1470 N N . ILE A 1 196 ? -12.557 -1.106 9.738 1.00 97.88 196 ILE A N 1
ATOM 1471 C CA . ILE A 1 196 ? -11.226 -1.375 9.175 1.00 97.88 196 ILE A CA 1
ATOM 1472 C C . ILE A 1 196 ? -10.808 -2.836 9.398 1.00 97.88 196 ILE A C 1
ATOM 1474 O O . ILE A 1 196 ? -10.343 -3.481 8.463 1.00 97.88 196 ILE A O 1
ATOM 1478 N N . ALA A 1 197 ? -10.961 -3.375 10.611 1.00 97.00 197 ALA A N 1
ATOM 1479 C CA . ALA A 1 197 ? -10.568 -4.751 10.935 1.00 97.00 197 ALA A CA 1
ATOM 1480 C C . ALA A 1 197 ? -11.329 -5.811 10.110 1.00 97.00 197 ALA A C 1
ATOM 1482 O O . ALA A 1 197 ? -10.780 -6.885 9.817 1.00 97.00 197 ALA A O 1
ATOM 1483 N N . ASP A 1 198 ? -12.557 -5.483 9.712 1.00 96.81 198 ASP A N 1
ATOM 1484 C CA . ASP A 1 198 ? -13.452 -6.345 8.943 1.00 96.81 198 ASP A CA 1
ATOM 1485 C C . ASP A 1 198 ? -13.413 -6.081 7.430 1.00 96.81 198 ASP A C 1
ATOM 1487 O O . ASP A 1 198 ? -14.069 -6.805 6.679 1.00 96.81 198 ASP A O 1
ATOM 1491 N N . LEU A 1 199 ? -12.613 -5.112 6.957 1.00 97.19 199 LEU A N 1
ATOM 1492 C CA . LEU A 1 199 ? -12.494 -4.815 5.529 1.00 97.19 199 LEU A CA 1
ATOM 1493 C C . LEU A 1 199 ? -12.086 -6.064 4.730 1.00 97.19 199 LEU A C 1
ATOM 1495 O O . LEU A 1 199 ? -11.013 -6.636 4.976 1.00 97.19 199 LEU A O 1
ATOM 1499 N N . PRO A 1 200 ? -12.883 -6.461 3.720 1.00 96.31 200 PRO A N 1
ATOM 1500 C CA . PRO A 1 200 ? -12.480 -7.487 2.776 1.00 96.31 200 PRO A CA 1
ATOM 1501 C C . PRO A 1 200 ? -11.141 -7.129 2.126 1.00 96.31 200 PRO A C 1
ATOM 1503 O O . PRO A 1 200 ? -10.960 -6.011 1.641 1.00 96.31 200 PRO A O 1
ATOM 1506 N N . TYR A 1 201 ? -10.230 -8.106 2.079 1.00 96.44 201 TYR A N 1
ATOM 1507 C CA . TYR A 1 201 ? -8.923 -8.031 1.406 1.00 96.44 201 TYR A CA 1
ATOM 1508 C C . TYR A 1 201 ? -7.861 -7.131 2.053 1.00 96.44 201 TYR A C 1
ATOM 1510 O O . TYR A 1 201 ? -6.792 -6.951 1.469 1.00 96.44 201 TYR A O 1
ATOM 1518 N N . LEU A 1 202 ? -8.109 -6.607 3.257 1.00 96.81 202 LEU A N 1
ATOM 1519 C CA . LEU A 1 202 ? -7.087 -5.879 4.006 1.00 96.81 202 LEU A CA 1
ATOM 1520 C C . LEU A 1 202 ? -5.895 -6.786 4.348 1.00 96.81 202 LEU A C 1
ATOM 1522 O O . LEU A 1 202 ? -6.079 -7.903 4.831 1.00 96.81 202 LEU A O 1
ATOM 1526 N N . GLU A 1 203 ? -4.681 -6.266 4.147 1.00 93.00 203 GLU A N 1
ATOM 1527 C CA . GLU A 1 203 ? -3.427 -6.991 4.388 1.00 93.00 203 GLU A CA 1
ATOM 1528 C C . GLU A 1 203 ? -3.351 -7.642 5.782 1.00 93.00 203 GLU A C 1
ATOM 1530 O O . GLU A 1 203 ? -3.467 -6.992 6.831 1.00 93.00 203 GLU A O 1
ATOM 1535 N N . ILE A 1 204 ? -3.014 -8.930 5.788 1.00 87.75 204 ILE A N 1
ATOM 1536 C CA . ILE A 1 204 ? -2.680 -9.707 6.982 1.00 87.75 204 ILE A CA 1
ATOM 1537 C C . ILE A 1 204 ? -1.156 -9.948 7.014 1.00 87.75 204 ILE A C 1
ATOM 1539 O O . ILE A 1 204 ? -0.516 -10.032 5.970 1.00 87.75 204 ILE A O 1
ATOM 1543 N N . PRO A 1 205 ? -0.513 -10.050 8.192 1.00 87.00 205 PRO A N 1
ATOM 1544 C CA . PRO A 1 205 ? -1.075 -9.756 9.508 1.00 87.00 205 PRO A CA 1
ATOM 1545 C C . PRO A 1 205 ? -1.048 -8.264 9.863 1.00 87.00 205 PRO A C 1
ATOM 1547 O O . PRO A 1 205 ? -1.807 -7.831 10.720 1.00 87.00 205 PRO A O 1
ATOM 1550 N N . ARG A 1 206 ? -0.200 -7.448 9.224 1.00 88.75 206 ARG A N 1
ATOM 1551 C CA . ARG A 1 206 ? 0.200 -6.139 9.772 1.00 88.75 206 ARG A CA 1
ATOM 1552 C C . ARG A 1 206 ? -0.956 -5.174 10.015 1.00 88.75 206 ARG A C 1
ATOM 1554 O O . ARG A 1 206 ? -1.005 -4.562 11.078 1.00 88.75 206 ARG A O 1
ATOM 1561 N N . TYR A 1 207 ? -1.840 -5.002 9.038 1.00 94.56 207 TYR A N 1
ATOM 1562 C CA . TYR A 1 207 ? -2.921 -4.025 9.136 1.00 94.56 207 TYR A CA 1
ATOM 1563 C C . TYR A 1 207 ? -4.053 -4.540 10.019 1.00 94.56 207 TYR A C 1
ATOM 1565 O O . TYR A 1 207 ? -4.484 -3.837 10.934 1.00 94.56 207 TYR A O 1
ATOM 1573 N N . LYS A 1 208 ? -4.473 -5.793 9.811 1.00 92.19 208 LYS A N 1
ATOM 1574 C CA . LYS A 1 208 ? -5.544 -6.398 10.607 1.00 92.19 208 LYS A CA 1
ATOM 1575 C C . LYS A 1 208 ? -5.182 -6.501 12.092 1.00 92.19 208 LYS A C 1
ATOM 1577 O O . LYS A 1 208 ? -5.979 -6.108 12.939 1.00 92.19 208 LYS A O 1
ATOM 1582 N N . THR A 1 209 ? -3.963 -6.933 12.421 1.00 93.19 209 THR A N 1
ATOM 1583 C CA . THR A 1 209 ? -3.482 -6.969 13.812 1.00 93.19 209 THR A CA 1
ATOM 1584 C C . THR A 1 209 ? -3.436 -5.570 14.425 1.00 93.19 209 THR A C 1
ATOM 1586 O O . THR A 1 209 ? -3.928 -5.385 15.533 1.00 93.19 209 THR A O 1
ATOM 1589 N N . ALA A 1 210 ? -2.939 -4.562 13.701 1.00 95.19 210 ALA A N 1
ATOM 1590 C CA . ALA A 1 210 ? -2.872 -3.195 14.218 1.00 95.19 210 ALA A CA 1
ATOM 1591 C C . ALA A 1 210 ? -4.252 -2.577 14.505 1.00 95.19 210 ALA A C 1
ATOM 1593 O O . ALA A 1 210 ? -4.375 -1.783 15.440 1.00 95.19 210 ALA A O 1
ATOM 1594 N N . ALA A 1 211 ? -5.277 -2.919 13.718 1.00 96.62 211 ALA A N 1
ATOM 1595 C CA . ALA A 1 211 ? -6.652 -2.497 13.977 1.00 96.62 211 ALA A CA 1
ATOM 1596 C C . ALA A 1 211 ? -7.203 -3.163 15.249 1.00 96.62 211 ALA A C 1
ATOM 1598 O O . ALA A 1 211 ? -7.703 -2.478 16.141 1.00 96.62 211 ALA A O 1
ATOM 1599 N N . LEU A 1 212 ? -7.030 -4.483 15.383 1.00 96.44 212 LEU A N 1
ATOM 1600 C CA . LEU A 1 212 ? -7.480 -5.247 16.553 1.00 96.44 212 LEU A CA 1
ATOM 1601 C C . LEU A 1 212 ? -6.792 -4.802 17.853 1.00 96.44 212 LEU A C 1
ATOM 1603 O O . LEU A 1 212 ? -7.452 -4.642 18.878 1.00 96.44 212 LEU A O 1
ATOM 1607 N N . GLU A 1 213 ? -5.485 -4.539 17.815 1.00 96.06 213 GLU A N 1
ATOM 1608 C CA . GLU A 1 213 ? -4.736 -4.018 18.966 1.00 96.06 213 GLU A CA 1
ATOM 1609 C C . GLU A 1 213 ? -5.256 -2.646 19.419 1.00 96.06 213 GLU A C 1
ATOM 1611 O O . GLU A 1 213 ? -5.345 -2.376 20.619 1.00 96.06 213 GLU A O 1
ATOM 1616 N N . GLN A 1 214 ? -5.633 -1.777 18.477 1.00 96.44 214 GLN A N 1
ATOM 1617 C CA . GLN A 1 214 ? -6.209 -0.466 18.789 1.00 96.44 214 GLN A CA 1
ATOM 1618 C C . GLN A 1 214 ? -7.604 -0.572 19.388 1.00 96.44 214 GLN A C 1
ATOM 1620 O O . GLN A 1 214 ? -7.880 0.104 20.378 1.00 96.44 214 GLN A O 1
ATOM 1625 N N . ILE A 1 215 ? -8.451 -1.446 18.839 1.00 97.25 215 ILE A N 1
ATOM 1626 C CA . ILE A 1 215 ? -9.773 -1.746 19.401 1.00 97.25 215 ILE A CA 1
ATOM 1627 C C . ILE A 1 215 ? -9.616 -2.205 20.851 1.00 97.25 215 ILE A C 1
ATOM 1629 O O . ILE A 1 215 ? -10.180 -1.585 21.750 1.00 97.25 215 ILE A O 1
ATOM 1633 N N . ALA A 1 216 ? -8.768 -3.209 21.091 1.00 96.69 216 ALA A N 1
ATOM 1634 C CA . ALA A 1 216 ? -8.528 -3.743 22.427 1.00 96.69 216 ALA A CA 1
ATOM 1635 C C . ALA A 1 216 ? -7.997 -2.671 23.393 1.00 96.69 216 ALA A C 1
ATOM 1637 O O . ALA A 1 216 ? -8.410 -2.609 24.552 1.00 96.69 216 ALA A O 1
ATOM 1638 N N . LYS A 1 217 ? -7.099 -1.793 22.926 1.00 95.06 217 LYS A N 1
ATOM 1639 C CA . LYS A 1 217 ? -6.593 -0.667 23.722 1.00 95.06 217 LYS A CA 1
ATOM 1640 C C . LYS A 1 217 ? -7.717 0.303 24.104 1.00 95.06 217 LYS A C 1
ATOM 1642 O O . LYS A 1 217 ? -7.820 0.677 25.270 1.00 95.06 217 LYS A O 1
ATOM 1647 N N . LEU A 1 218 ? -8.543 0.719 23.148 1.00 94.25 218 LEU A N 1
ATOM 1648 C CA . LEU A 1 218 ? -9.615 1.690 23.376 1.00 94.25 218 LEU A CA 1
ATOM 1649 C C . LEU A 1 218 ? -10.747 1.122 24.238 1.00 94.25 218 LEU A C 1
ATOM 1651 O O . LEU A 1 218 ? -11.292 1.840 25.073 1.00 94.25 218 LEU A O 1
ATOM 1655 N N . GLU A 1 219 ? -11.080 -0.159 24.088 1.00 94.31 219 GLU A N 1
ATOM 1656 C CA . GLU A 1 219 ? -12.057 -0.840 24.945 1.00 94.31 219 GLU A CA 1
ATOM 1657 C C . GLU A 1 219 ? -11.596 -0.869 26.405 1.00 94.31 219 GLU A C 1
ATOM 1659 O O . GLU A 1 219 ? -12.368 -0.495 27.288 1.00 94.31 219 GLU A O 1
ATOM 1664 N N . ARG A 1 220 ? -10.317 -1.195 26.653 1.00 93.25 220 ARG A N 1
ATOM 1665 C CA . ARG A 1 220 ? -9.719 -1.133 27.999 1.00 93.25 220 ARG A CA 1
ATOM 1666 C C . ARG A 1 220 ? -9.742 0.277 28.583 1.00 93.25 220 ARG A C 1
ATOM 1668 O O . ARG A 1 220 ? -10.000 0.449 29.767 1.00 93.25 220 ARG A O 1
ATOM 1675 N N . LEU A 1 221 ? -9.473 1.304 27.777 1.00 90.69 221 LEU A N 1
ATOM 1676 C CA . LEU A 1 221 ? -9.537 2.688 28.254 1.00 90.69 221 LEU A CA 1
ATOM 1677 C C . LEU A 1 221 ? -10.971 3.077 28.642 1.00 90.69 221 LEU A C 1
ATOM 1679 O O . LEU A 1 221 ? -11.184 3.664 29.702 1.00 90.69 221 LEU A O 1
ATOM 1683 N N . LYS A 1 222 ? -11.966 2.709 27.826 1.00 88.75 222 LYS A N 1
ATOM 1684 C CA . LYS A 1 222 ? -13.378 2.992 28.118 1.00 88.75 222 LYS A CA 1
ATOM 1685 C C . LYS A 1 222 ? -13.879 2.266 29.365 1.00 88.75 222 LYS A C 1
ATOM 1687 O O . LYS A 1 222 ? -14.607 2.885 30.141 1.00 88.75 222 LYS A O 1
ATOM 1692 N N . SER A 1 223 ? -13.487 1.008 29.585 1.00 84.44 223 SER A N 1
ATOM 1693 C CA . SER A 1 223 ? -13.859 0.276 30.803 1.00 84.44 223 SER A CA 1
ATOM 1694 C C . SER A 1 223 ? -13.266 0.932 32.050 1.00 84.44 223 SER A C 1
ATOM 1696 O O . SER A 1 223 ? -14.006 1.213 32.989 1.00 84.44 223 SER A O 1
ATOM 1698 N N . THR A 1 224 ? -11.981 1.302 32.025 1.00 87.00 224 THR A N 1
ATOM 1699 C CA . THR A 1 224 ? -11.324 1.995 33.147 1.00 87.00 224 THR A CA 1
ATOM 1700 C C . THR A 1 224 ? -11.999 3.330 33.469 1.00 87.00 224 THR A C 1
ATOM 1702 O O . THR A 1 224 ? -12.246 3.641 34.633 1.00 87.00 224 THR A O 1
ATOM 1705 N N . HIS A 1 225 ? -12.360 4.122 32.454 1.00 82.38 225 HIS A N 1
ATOM 1706 C CA . HIS A 1 225 ? -13.095 5.371 32.672 1.00 82.38 225 HIS A CA 1
ATOM 1707 C C . HIS A 1 225 ? -14.503 5.144 33.241 1.00 82.38 225 HIS A C 1
ATOM 1709 O O . HIS A 1 225 ? -14.964 5.942 34.061 1.00 82.38 225 HIS A O 1
ATOM 1715 N N . ALA A 1 226 ? -15.193 4.077 32.829 1.00 79.44 226 ALA A N 1
ATOM 1716 C CA . ALA A 1 226 ? -16.489 3.717 33.396 1.00 79.44 226 ALA A CA 1
ATOM 1717 C C . ALA A 1 226 ? -16.354 3.333 34.877 1.00 79.44 226 ALA A C 1
ATOM 1719 O O . ALA A 1 226 ? -17.068 3.886 35.712 1.00 79.44 226 ALA A O 1
ATOM 1720 N N . GLU A 1 227 ? -15.394 2.471 35.219 1.00 79.00 227 GLU A N 1
ATOM 1721 C CA . GLU A 1 227 ? -15.103 2.066 36.601 1.00 79.00 227 GLU A CA 1
ATOM 1722 C C . GLU A 1 227 ? -14.763 3.266 37.495 1.00 79.00 227 GLU A C 1
ATOM 1724 O O . GLU A 1 227 ? -15.322 3.409 38.584 1.00 79.00 227 GLU A O 1
ATOM 1729 N N . GLN A 1 228 ? -13.921 4.187 37.016 1.00 73.50 228 GLN A N 1
ATOM 1730 C CA . GLN A 1 228 ? -13.590 5.420 37.737 1.00 73.50 228 GLN A CA 1
ATOM 1731 C C . GLN A 1 228 ? -14.819 6.311 37.963 1.00 73.50 228 GLN A C 1
ATOM 1733 O O . GLN A 1 228 ? -15.000 6.839 39.062 1.00 73.50 228 GLN A O 1
ATOM 1738 N N . ARG A 1 229 ? -15.699 6.457 36.960 1.00 76.31 229 ARG A N 1
ATOM 1739 C CA . ARG A 1 229 ? -16.955 7.216 37.103 1.00 76.31 229 ARG A CA 1
ATOM 1740 C C . ARG A 1 229 ? -17.895 6.574 38.122 1.00 76.31 229 ARG A C 1
ATOM 1742 O O . ARG A 1 229 ? -18.463 7.299 38.935 1.00 76.31 229 ARG A O 1
ATOM 1749 N N . TYR A 1 230 ? -18.039 5.248 38.111 1.00 75.38 230 TYR A N 1
ATOM 1750 C CA . TYR A 1 230 ? -18.843 4.524 39.100 1.00 75.38 230 TYR A CA 1
ATOM 1751 C C . TYR A 1 230 ? -18.273 4.659 40.514 1.00 75.38 230 TYR A C 1
ATOM 1753 O O . TYR A 1 230 ? -19.022 4.950 41.444 1.00 75.38 230 TYR A O 1
ATOM 1761 N N . SER A 1 231 ? -16.954 4.520 40.676 1.00 80.94 231 SER A N 1
ATOM 1762 C CA . SER A 1 231 ? -16.274 4.719 41.960 1.00 80.94 231 SER A CA 1
ATOM 1763 C C . SER A 1 231 ? -16.504 6.132 42.506 1.00 80.94 231 SER A C 1
ATOM 1765 O O . SER A 1 231 ? -16.880 6.302 43.667 1.00 80.94 231 SER A O 1
ATOM 1767 N N . TRP A 1 232 ? -16.373 7.150 41.652 1.00 79.44 232 TRP A N 1
ATOM 1768 C CA . TRP A 1 232 ? -16.620 8.537 42.036 1.00 79.44 232 TRP A CA 1
ATOM 1769 C C . TRP A 1 232 ? -18.084 8.787 42.422 1.00 79.44 232 TRP A C 1
ATOM 1771 O O . TRP A 1 232 ? -18.340 9.359 43.481 1.00 79.44 232 TRP A O 1
ATOM 1781 N N . LEU A 1 233 ? -19.045 8.313 41.617 1.00 80.06 233 LEU A N 1
ATOM 1782 C CA . LEU A 1 233 ? -20.479 8.430 41.916 1.00 80.06 233 LEU A CA 1
ATOM 1783 C C . LEU A 1 233 ? -20.841 7.731 43.231 1.00 80.06 233 LEU A C 1
ATOM 1785 O O . LEU A 1 233 ? -21.579 8.294 44.035 1.00 80.06 233 LEU A O 1
ATOM 1789 N N . SER A 1 234 ? -20.279 6.548 43.484 1.00 80.06 234 SER A N 1
ATOM 1790 C CA . SER A 1 234 ? -20.469 5.817 44.739 1.00 80.06 234 SER A CA 1
ATOM 1791 C C . SER A 1 234 ? -19.919 6.596 45.938 1.00 80.06 234 SER A C 1
ATOM 1793 O O . SER A 1 234 ? -20.599 6.728 46.955 1.00 80.06 234 SER A O 1
ATOM 1795 N N . CYS A 1 235 ? -18.715 7.167 45.827 1.00 76.31 235 CYS A N 1
ATOM 1796 C CA . CYS A 1 235 ? -18.127 8.012 46.870 1.00 76.31 235 CYS A CA 1
ATOM 1797 C C . CYS A 1 235 ? -18.948 9.287 47.124 1.00 76.31 235 CYS A C 1
ATOM 1799 O O . CYS A 1 235 ? -19.159 9.665 48.278 1.00 76.31 235 CYS A O 1
ATOM 1801 N N . ALA A 1 236 ? -19.422 9.948 46.065 1.00 82.75 236 ALA A N 1
ATOM 1802 C CA . ALA A 1 236 ? -20.259 11.140 46.167 1.00 82.75 236 ALA A CA 1
ATOM 1803 C C . ALA A 1 236 ? -21.606 10.822 46.834 1.00 82.75 236 ALA A C 1
ATOM 1805 O O . ALA A 1 236 ? -22.015 11.530 47.754 1.00 82.75 236 ALA A O 1
ATOM 1806 N N . PHE A 1 237 ? -22.249 9.721 46.434 1.00 87.19 237 PHE A N 1
ATOM 1807 C CA . PHE A 1 237 ? -23.486 9.237 47.043 1.00 87.19 237 PHE A CA 1
ATOM 1808 C C . PHE A 1 237 ? -23.303 8.922 48.531 1.00 87.19 237 PHE A C 1
ATOM 1810 O O . PHE A 1 237 ? -24.108 9.355 49.348 1.00 87.19 237 PHE A O 1
ATOM 1817 N N . HIS A 1 238 ? -22.212 8.247 48.907 1.00 80.56 238 HIS A N 1
ATOM 1818 C CA . HIS A 1 238 ? -21.934 7.929 50.309 1.00 80.56 238 HIS A CA 1
ATOM 1819 C C . HIS A 1 238 ? -21.736 9.194 51.163 1.00 80.56 238 HIS A C 1
ATOM 1821 O O . HIS A 1 238 ? -22.256 9.280 52.272 1.00 80.56 238 HIS A O 1
ATOM 1827 N N . ARG A 1 239 ? -21.049 10.218 50.634 1.00 86.50 239 ARG A N 1
ATOM 1828 C CA . ARG A 1 239 ? -20.897 11.517 51.317 1.00 86.50 239 ARG A CA 1
ATOM 1829 C C . ARG A 1 239 ? -22.228 12.253 51.471 1.00 86.50 239 ARG A C 1
ATOM 1831 O O . ARG A 1 239 ? -22.497 12.771 52.549 1.00 86.50 239 ARG A O 1
ATOM 1838 N N . LEU A 1 240 ? -23.053 12.283 50.424 1.00 90.38 240 LEU A N 1
ATOM 1839 C CA . LEU A 1 240 ? -24.396 12.875 50.463 1.00 90.38 240 LEU A CA 1
ATOM 1840 C C . LEU A 1 240 ? -25.308 12.156 51.462 1.00 90.38 240 LEU A C 1
ATOM 1842 O O . LEU A 1 240 ? -26.011 12.817 52.220 1.00 90.38 240 LEU A O 1
ATOM 1846 N N . LEU A 1 241 ? -25.257 10.822 51.510 1.00 87.56 241 LEU A N 1
ATOM 1847 C CA . LEU A 1 241 ? -26.012 10.018 52.469 1.00 87.56 241 LEU A CA 1
ATOM 1848 C C . LEU A 1 241 ? -25.586 10.314 53.914 1.00 87.56 241 LEU A C 1
ATOM 1850 O O . LEU A 1 241 ? -26.443 10.508 54.771 1.00 87.56 241 LEU A O 1
ATOM 1854 N N . LEU A 1 242 ? -24.279 10.402 54.183 1.00 86.75 242 LEU A N 1
ATOM 1855 C CA . LEU A 1 242 ? -23.765 10.776 55.505 1.00 86.75 242 LEU A CA 1
ATOM 1856 C C . LEU A 1 242 ? -24.218 12.185 55.915 1.00 86.75 242 LEU A C 1
ATOM 1858 O O . LEU A 1 242 ? -24.697 12.369 57.029 1.00 86.75 242 LEU A O 1
ATOM 1862 N N . LEU A 1 243 ? -24.125 13.165 55.009 1.00 89.56 243 LEU A N 1
ATOM 1863 C CA . LEU A 1 243 ? -24.633 14.525 55.229 1.00 89.56 243 LEU A CA 1
ATOM 1864 C C . LEU A 1 243 ? -26.135 14.533 55.536 1.00 89.56 243 LEU A C 1
ATOM 1866 O O . LEU A 1 243 ? -26.563 15.195 56.477 1.00 89.56 243 LEU A O 1
ATOM 1870 N N . PHE A 1 244 ? -26.927 13.771 54.780 1.00 91.50 244 PHE A N 1
ATOM 1871 C CA . PHE A 1 244 ? -28.363 13.640 55.009 1.00 91.50 244 PHE A CA 1
ATOM 1872 C C . PHE A 1 244 ? -28.669 13.068 56.399 1.00 91.50 244 PHE A C 1
ATOM 1874 O O . PHE A 1 244 ? -29.483 13.636 57.123 1.00 91.50 244 PHE A O 1
ATOM 1881 N N . LEU A 1 245 ? -27.985 11.995 56.807 1.00 90.62 245 LEU A N 1
ATOM 1882 C CA . LEU A 1 245 ? -28.166 11.388 58.129 1.00 90.62 245 LEU A CA 1
ATOM 1883 C C . LEU A 1 245 ? -27.800 12.351 59.269 1.00 90.62 245 LEU A C 1
ATOM 1885 O O . LEU A 1 245 ? -28.522 12.409 60.262 1.00 90.62 245 LEU A O 1
ATOM 1889 N N . VAL A 1 246 ? -26.734 13.146 59.115 1.00 89.62 246 VAL A N 1
ATOM 1890 C CA . VAL A 1 246 ? -26.362 14.193 60.086 1.00 89.62 246 VAL A CA 1
ATOM 1891 C C . VAL A 1 246 ? -27.458 15.255 60.200 1.00 89.62 246 VAL A C 1
ATOM 1893 O O . VAL A 1 246 ? -27.842 15.619 61.308 1.00 89.62 246 VAL A O 1
ATOM 1896 N N . VAL A 1 247 ? -28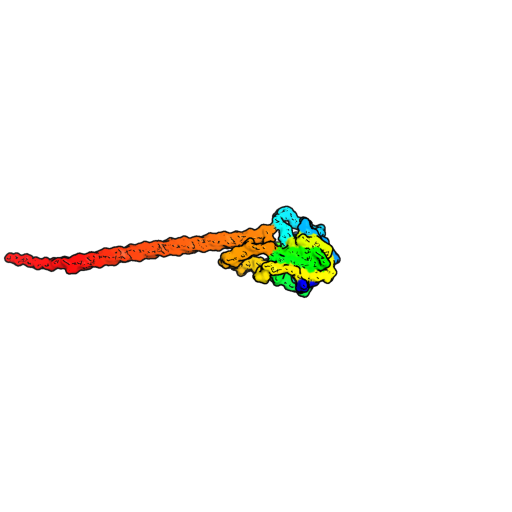.000 15.728 59.073 1.00 90.88 247 VAL A N 1
ATOM 1897 C CA . VAL A 1 247 ? -29.091 16.719 59.066 1.00 90.88 247 VAL A CA 1
ATOM 1898 C C . VAL A 1 247 ? -30.353 16.162 59.729 1.00 90.88 247 VAL A C 1
ATOM 1900 O O . VAL A 1 247 ? -30.968 16.853 60.537 1.00 90.88 247 VAL A O 1
ATOM 1903 N N . VAL A 1 248 ? -30.727 14.912 59.435 1.00 90.69 248 VAL A N 1
ATOM 1904 C CA . VAL A 1 248 ? -31.876 14.249 60.075 1.00 90.69 248 VAL A CA 1
ATOM 1905 C C . VAL A 1 248 ? -31.673 14.134 61.588 1.00 90.69 248 VAL A C 1
ATOM 1907 O O . VAL A 1 248 ? -32.599 14.439 62.338 1.00 90.69 248 VAL A O 1
ATOM 1910 N N . GLY A 1 249 ? -30.471 13.761 62.040 1.00 88.19 249 GLY A N 1
ATOM 1911 C CA . GLY A 1 249 ? -30.137 13.699 63.465 1.00 88.19 249 GLY A CA 1
ATOM 1912 C C . GLY A 1 249 ? -30.274 15.054 64.168 1.00 88.19 249 GLY A C 1
ATOM 1913 O O . GLY A 1 249 ? -30.947 15.148 65.191 1.00 88.19 249 GLY A O 1
ATOM 1914 N N . LEU A 1 250 ? -29.730 16.124 63.577 1.00 87.88 250 LEU A N 1
ATOM 1915 C CA . LEU A 1 250 ? -29.856 17.487 64.114 1.00 87.88 250 LEU A CA 1
ATOM 1916 C C . LEU A 1 250 ? -31.318 17.953 64.191 1.00 87.88 250 LEU A C 1
ATOM 1918 O O . LEU A 1 250 ? -31.724 18.572 65.173 1.00 87.88 250 LEU A O 1
ATOM 1922 N N . LEU A 1 251 ? -32.132 17.638 63.177 1.00 87.06 251 LEU A N 1
ATOM 1923 C CA . LEU A 1 251 ? -33.561 17.962 63.182 1.00 87.06 251 LEU A CA 1
ATOM 1924 C C . LEU A 1 251 ? -34.319 17.207 64.282 1.00 87.06 251 LEU A C 1
ATOM 1926 O O . LEU A 1 251 ? -35.208 17.785 64.906 1.00 87.06 251 LEU A O 1
ATOM 1930 N N . GLN A 1 252 ? -33.966 15.944 64.545 1.00 84.19 252 GLN A N 1
ATOM 1931 C CA . GLN A 1 252 ? -34.546 15.170 65.646 1.00 84.19 252 GLN A CA 1
ATOM 1932 C C . GLN A 1 252 ? -34.184 15.766 67.014 1.00 84.19 252 GLN A C 1
ATOM 1934 O O . GLN A 1 252 ? -35.074 15.924 67.848 1.00 84.19 252 GLN A O 1
ATOM 1939 N N . GLU A 1 253 ? -32.927 16.161 67.235 1.00 82.81 253 GLU A N 1
ATOM 1940 C CA . GLU A 1 253 ? -32.508 16.826 68.480 1.00 82.81 253 GLU A CA 1
ATOM 1941 C C . GLU A 1 253 ? -33.226 18.165 68.695 1.00 82.81 253 GLU A C 1
ATOM 1943 O O . GLU A 1 253 ? -33.717 18.440 69.792 1.00 82.81 253 GLU A O 1
ATOM 1948 N N . MET A 1 254 ? -33.364 18.979 67.643 1.00 78.69 254 MET A N 1
ATOM 1949 C CA . MET A 1 254 ? -34.129 20.227 67.714 1.00 78.69 254 MET A CA 1
ATOM 1950 C C . MET A 1 254 ? -35.603 19.987 68.061 1.00 78.69 254 MET A C 1
ATOM 1952 O O . MET A 1 254 ? -36.170 20.737 68.856 1.00 78.69 254 MET A O 1
ATOM 1956 N N . LEU A 1 255 ? -36.226 18.940 67.510 1.00 77.88 255 LEU A N 1
ATOM 1957 C CA . LEU A 1 255 ? -37.612 18.589 67.830 1.00 77.88 255 LEU A CA 1
ATOM 1958 C C . LEU A 1 255 ? -37.775 18.228 69.316 1.00 77.88 255 LEU A C 1
ATOM 1960 O O . LEU A 1 255 ? -38.753 18.632 69.945 1.00 77.88 255 LEU A O 1
ATOM 1964 N N . VAL A 1 256 ? -36.811 17.499 69.886 1.00 75.50 256 VAL A N 1
ATOM 1965 C CA . VAL A 1 256 ? -36.795 17.127 71.311 1.00 75.50 256 VAL A CA 1
ATOM 1966 C C . VAL A 1 256 ? -36.630 18.361 72.204 1.00 75.50 256 VAL A C 1
ATOM 1968 O O . VAL A 1 256 ? -37.345 18.503 73.198 1.00 75.50 256 VAL A O 1
ATOM 1971 N N . LEU A 1 257 ? -35.749 19.293 71.829 1.00 71.38 257 LEU A N 1
ATOM 1972 C CA . LEU A 1 257 ? -35.546 20.545 72.565 1.00 71.38 257 LEU A CA 1
ATOM 1973 C C . LEU A 1 257 ? -36.795 21.438 72.563 1.00 71.38 257 LEU A C 1
ATOM 1975 O O . LEU A 1 257 ? -37.152 21.986 73.601 1.00 71.38 257 LEU A O 1
ATOM 1979 N N . VAL A 1 258 ? -37.498 21.541 71.431 1.00 72.06 258 VAL A N 1
ATOM 1980 C CA . VAL A 1 258 ? -38.753 22.312 71.321 1.00 72.06 258 VAL A CA 1
ATOM 1981 C C . VAL A 1 258 ? -39.915 21.639 72.067 1.00 72.06 258 VAL A C 1
ATOM 1983 O O . VAL A 1 258 ? -40.842 22.317 72.500 1.00 72.06 258 VAL A O 1
ATOM 1986 N N . SER A 1 259 ? -39.858 20.320 72.268 1.00 65.00 259 SER A N 1
ATOM 1987 C CA . SER A 1 259 ? -40.906 19.551 72.958 1.00 65.00 259 SER A CA 1
ATOM 1988 C C . SER A 1 259 ? -40.694 19.437 74.475 1.00 65.00 259 SER A C 1
ATOM 1990 O O . SER A 1 259 ? -41.497 18.799 75.156 1.00 65.00 259 SER A O 1
ATOM 1992 N N . SER A 1 260 ? -39.622 20.021 75.021 1.00 57.00 260 SER A N 1
ATOM 1993 C CA . SER A 1 260 ? -39.313 19.945 76.453 1.00 57.00 260 SER A CA 1
ATOM 1994 C C . SER A 1 260 ? -40.177 20.939 77.253 1.00 57.00 260 SER A C 1
ATOM 1996 O O . SER A 1 260 ? -40.100 22.143 77.004 1.00 57.00 260 SER A O 1
ATOM 1998 N N . PRO A 1 261 ? -41.012 20.485 78.209 1.00 56.31 261 PRO A N 1
ATOM 1999 C CA . PRO A 1 261 ? -41.908 21.364 78.957 1.00 56.31 261 PRO A CA 1
ATOM 2000 C C . PRO A 1 261 ? -41.124 22.240 79.944 1.00 56.31 261 PRO A C 1
ATOM 2002 O O . PRO A 1 261 ? -40.234 21.761 80.648 1.00 56.31 261 PRO A O 1
ATOM 2005 N N . SER A 1 262 ? -41.465 23.531 80.016 1.00 55.62 262 SER A N 1
ATOM 2006 C CA . SER A 1 262 ? -40.835 24.481 80.937 1.00 55.62 262 SER A CA 1
ATOM 2007 C C . SER A 1 262 ? -41.093 24.077 82.391 1.00 55.62 262 SER A C 1
ATOM 2009 O O . SER A 1 262 ? -42.240 24.074 82.842 1.00 55.62 262 SER A O 1
ATOM 2011 N N . SER A 1 263 ? -40.037 23.765 83.137 1.00 57.44 263 SER A N 1
ATOM 2012 C CA . SER A 1 263 ? -40.119 23.518 84.574 1.00 57.44 263 SER A CA 1
ATOM 2013 C C . SER A 1 263 ? -40.443 24.819 85.316 1.00 57.44 263 SER A C 1
ATOM 2015 O O . SER A 1 263 ? -39.621 25.735 85.356 1.00 57.44 263 SER A O 1
ATOM 2017 N N . THR A 1 264 ? -41.633 24.901 85.908 1.00 55.69 264 THR A N 1
ATOM 2018 C CA . THR A 1 264 ? -41.989 25.922 86.902 1.00 55.69 264 THR A CA 1
ATOM 2019 C C . THR A 1 264 ? -41.172 25.714 88.184 1.00 55.69 264 THR A C 1
ATOM 2021 O O . THR A 1 264 ? -41.064 24.571 88.637 1.00 55.69 264 THR A O 1
ATOM 2024 N N . PRO A 1 265 ? -40.583 26.771 88.775 1.00 56.12 265 PRO A N 1
ATOM 2025 C CA . PRO A 1 265 ? -39.786 26.642 89.991 1.00 56.12 265 PRO A CA 1
ATOM 2026 C C . PRO A 1 265 ? -40.674 26.375 91.222 1.00 56.12 265 PRO A C 1
ATOM 2028 O O . PRO A 1 265 ? -41.844 26.762 91.216 1.00 56.12 265 PRO A O 1
ATOM 2031 N N . PRO A 1 266 ? -40.140 25.716 92.268 1.00 58.03 266 PRO A N 1
ATOM 2032 C CA . PRO A 1 266 ? -40.918 25.355 93.447 1.00 58.03 266 PRO A CA 1
ATOM 2033 C C . PRO A 1 266 ? -41.163 26.577 94.344 1.00 58.03 266 PRO A C 1
ATOM 2035 O O . PRO A 1 266 ? -40.246 27.363 94.592 1.00 58.03 266 PRO A O 1
ATOM 2038 N N . GLU A 1 267 ? -42.400 26.723 94.823 1.00 54.22 267 GLU A N 1
ATOM 2039 C CA . GLU A 1 267 ? -42.764 27.673 95.880 1.00 54.22 267 GLU A CA 1
ATOM 2040 C C . GLU A 1 267 ? -42.269 27.191 97.254 1.00 54.22 267 GLU A C 1
ATOM 2042 O O . GLU A 1 267 ? -42.165 25.989 97.507 1.00 54.22 267 GLU A O 1
ATOM 2047 N N . VAL A 1 268 ? -41.923 28.183 98.083 1.00 55.62 268 VAL A N 1
ATOM 2048 C CA . VAL A 1 268 ? -41.283 28.124 99.412 1.00 55.62 268 VAL A CA 1
ATOM 2049 C C . VAL A 1 268 ? -42.178 27.496 100.475 1.00 55.62 268 VAL A C 1
ATOM 2051 O O . VAL A 1 268 ? -43.378 27.846 100.509 1.00 55.62 268 VAL A O 1
#

InterPro domains:
  IPR005302 Molybdenum cofactor sulfurase, C-terminal [PF03473] (72-162)
  IPR005302 Molybdenum cofactor sulfurase, C-terminal [PS51340] (37-165)
  IPR011037 Pyruvate kinase-like, insert domain superfamily [SSF50800] (27-204)
  IPR052353 Benzoxazolinone Detoxification Enzymes [PTHR30212] (47-199)

Foldseek 3Di:
DAFQFFFAWFWAWDQFDFQPQDVPDPDTGDRDRQDTDTDQKFWQDLVQQTPPHPDDDCVVPDLFFSFFEAEPVLLVVQHDPSRSTPNGRTYTYPHDQQQAFQQWWKDAFDHWIKGWAAQAQADPVSCVHRNPCSNLVCQAQVSRTTGIRTPDIDMHGGGGTMGTDDDPDNPGGRRNLSCCQGHPPHDLDLVVLVCQLPDPRHDPPPSNVSSVVSNVVSVVVVVVVVVVVVVVVVVVVVVVVVVVVVVVVVVVVVVVVVPDDDDDDDDD

Secondary structure (DSSP, 8-state):
-EEEEEEEEEEEEPPPEEPPPPTT--PPPPEES--EEEESEEEEETTTEETTS----GGG--STTSEEEEEHHHHHHH--TT---SS-SEEEES--GGGPBTT-EEEETTTEEEEEEEE----THHHHHH-TTHHHHHHHHT-S-EEEEEEE-EEEETT-EEEEEE-S-TT-BHHHHHHHHHSSS----HHHHHHHHH-TT--TTHHHHHHHHHHHHHHHHHHHHHHHHHHHHHHHHHHHHHHHHHHHHHHHHHHHHHTPPP-PPPP-

pLDDT: mean 87.01, std 13.42, range [41.69, 98.75]

Organism: NCBI:txid1169474

Sequence (268 aa):
MTTLGTISRLSTREEPAALPPYPGTEAPGVVSNYLRHDTSNLHLDPETGVVGDKVIAPSHGSRDRDVLFVDETLIGRLCSEARPTIGQNVTLSNTDVTTWCVGDEILVGACAIVRITSCRKPCPKNNNVHGPGTREAMNANGWGGVFGRVVRGGQVQVGDSVCLLSRPNPEWTCSKVHILLFGNDRSENLSELRTIADLPYLEIPRYKTAALEQIAKLERLKSTHAEQRYSWLSCAFHRLLLLFLVVVGLLQEMLVLVSSPSSTPPEV